Protein AF-A0A496WLD4-F1 (afdb_monomer_lite)

Structure (mmCIF, N/CA/C/O backbone):
data_AF-A0A496WLD4-F1
#
_entry.id   AF-A0A496WLD4-F1
#
loop_
_atom_site.group_PDB
_atom_site.id
_atom_site.type_symbol
_atom_site.label_atom_id
_atom_site.label_alt_id
_atom_site.label_comp_id
_atom_site.label_asym_id
_atom_site.label_entity_id
_atom_site.label_seq_id
_atom_site.pdbx_PDB_ins_code
_atom_site.Cartn_x
_atom_site.Cartn_y
_atom_site.Cartn_z
_atom_site.occupancy
_atom_site.B_iso_or_equiv
_atom_site.auth_seq_id
_atom_site.auth_comp_id
_atom_site.auth_asym_id
_atom_site.auth_atom_id
_atom_site.pdbx_PDB_model_num
ATOM 1 N N . MET A 1 1 ? -44.268 -1.192 51.739 1.00 67.06 1 MET A N 1
ATOM 2 C CA . MET A 1 1 ? -43.612 -0.556 52.901 1.00 67.06 1 MET A CA 1
ATOM 3 C C . MET A 1 1 ? -44.588 0.456 53.466 1.00 67.06 1 MET A C 1
ATOM 5 O O . MET A 1 1 ? -45.215 1.146 52.669 1.00 67.06 1 MET A O 1
ATOM 9 N N . LEU A 1 2 ? -44.801 0.463 54.782 1.00 67.50 2 LEU A N 1
ATOM 10 C CA . LEU A 1 2 ? -45.688 1.425 55.440 1.00 67.50 2 LEU A CA 1
ATOM 11 C C . LEU A 1 2 ? -44.827 2.556 56.002 1.00 67.50 2 LEU A C 1
ATOM 13 O O . LEU A 1 2 ? -43.871 2.285 56.726 1.00 67.50 2 LEU A O 1
ATOM 17 N N . ILE A 1 3 ? -45.154 3.790 55.631 1.00 71.94 3 ILE A N 1
ATOM 18 C CA . ILE A 1 3 ? -44.441 4.997 56.057 1.00 71.94 3 ILE A CA 1
ATOM 19 C C . ILE A 1 3 ? -45.436 5.868 56.823 1.00 71.94 3 ILE A C 1
ATOM 21 O O . ILE A 1 3 ? -46.586 6.022 56.395 1.00 71.94 3 ILE A O 1
ATOM 25 N N . ASP A 1 4 ? -45.008 6.416 57.957 1.00 67.44 4 ASP A N 1
ATOM 26 C CA . ASP A 1 4 ? -45.757 7.459 58.650 1.00 67.44 4 ASP A CA 1
ATOM 27 C C . ASP A 1 4 ? -45.681 8.760 57.840 1.00 67.44 4 ASP A C 1
ATOM 29 O O . ASP A 1 4 ? -44.617 9.337 57.631 1.00 67.44 4 ASP A O 1
ATOM 33 N N . VAL A 1 5 ? -46.842 9.233 57.395 1.00 63.62 5 VAL A N 1
ATOM 34 C CA . VAL A 1 5 ? -46.989 10.394 56.506 1.00 63.62 5 VAL A CA 1
ATOM 35 C C . VAL A 1 5 ? -46.464 11.686 57.134 1.00 63.62 5 VAL A C 1
ATOM 37 O O . VAL A 1 5 ? -46.099 12.613 56.416 1.00 63.62 5 VAL A O 1
ATOM 40 N N . LEU A 1 6 ? -46.459 11.781 58.465 1.00 68.00 6 LEU A N 1
ATOM 41 C CA . LEU A 1 6 ? -46.050 12.999 59.162 1.00 68.00 6 LEU A CA 1
ATOM 42 C C . LEU A 1 6 ? -44.542 13.061 59.403 1.00 68.00 6 LEU A C 1
ATOM 44 O O . LEU A 1 6 ? -43.997 14.157 59.530 1.00 68.00 6 LEU A O 1
ATOM 48 N N . THR A 1 7 ? -43.882 11.908 59.491 1.00 76.94 7 THR A N 1
ATOM 49 C CA . THR A 1 7 ? -42.468 11.812 59.875 1.00 76.94 7 THR A CA 1
ATOM 50 C C . THR A 1 7 ? -41.570 11.270 58.766 1.00 76.94 7 THR A C 1
ATOM 52 O O . THR A 1 7 ? -40.353 11.371 58.889 1.00 76.94 7 THR A O 1
ATOM 55 N N . ASP A 1 8 ? -42.155 10.726 57.694 1.00 74.00 8 ASP A N 1
ATOM 56 C CA . ASP A 1 8 ? -41.473 10.033 56.591 1.00 74.00 8 ASP A CA 1
ATOM 57 C C . ASP A 1 8 ? -40.594 8.852 57.060 1.00 74.00 8 ASP A C 1
ATOM 59 O O . ASP A 1 8 ? -39.711 8.371 56.351 1.00 74.00 8 ASP A O 1
ATOM 63 N N . ALA A 1 9 ? -40.841 8.369 58.282 1.00 75.25 9 ALA A N 1
ATOM 64 C CA . ALA A 1 9 ? -40.158 7.237 58.890 1.00 75.25 9 ALA A CA 1
ATOM 65 C C . ALA A 1 9 ? -40.945 5.934 58.680 1.00 75.25 9 ALA A C 1
ATOM 67 O O . ALA A 1 9 ? -42.166 5.933 58.493 1.00 75.25 9 ALA A O 1
ATOM 68 N N . GLU A 1 10 ? -40.243 4.801 58.729 1.00 79.50 10 GLU A N 1
ATOM 69 C CA . GLU A 1 10 ? -40.877 3.484 58.686 1.00 79.50 10 GLU A CA 1
ATOM 70 C C . GLU A 1 10 ? -41.837 3.295 59.868 1.00 79.50 10 GLU A C 1
ATOM 72 O O . GLU A 1 10 ? -41.527 3.661 61.002 1.00 79.50 10 GLU A O 1
ATOM 77 N N . PHE A 1 11 ? -43.008 2.709 59.609 1.00 79.25 11 PHE A N 1
ATOM 78 C CA . PHE A 1 11 ? -44.024 2.540 60.642 1.00 79.25 11 PHE A CA 1
ATOM 79 C C . PHE A 1 11 ? -43.604 1.480 61.676 1.00 79.25 11 PHE A C 1
ATOM 81 O O . PHE A 1 11 ? -43.548 0.289 61.365 1.00 79.25 11 PHE A O 1
ATOM 88 N N . GLN A 1 12 ? -43.321 1.912 62.907 1.00 82.06 12 GLN A N 1
ATOM 89 C CA . GLN A 1 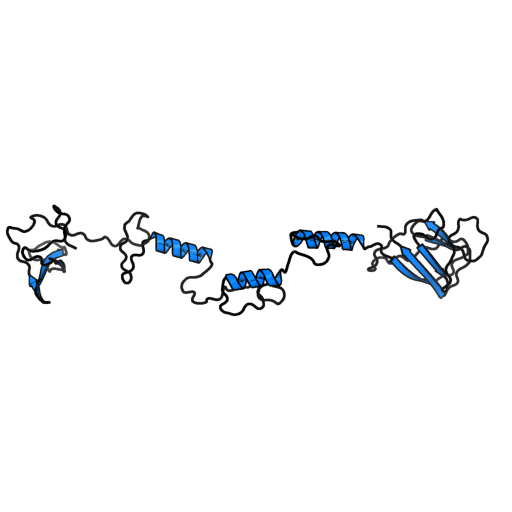12 ? -42.887 1.064 64.023 1.00 82.06 12 GLN A CA 1
ATOM 90 C C . GLN A 1 12 ? -43.873 1.145 65.195 1.00 82.06 12 GLN A C 1
ATOM 92 O O . GLN A 1 12 ? -44.518 2.176 65.394 1.00 82.06 12 GLN A O 1
ATOM 97 N N . ASP A 1 13 ? -43.975 0.076 65.987 1.00 80.25 13 ASP A N 1
ATOM 98 C CA . ASP A 1 13 ? -44.689 0.126 67.268 1.00 80.25 13 ASP A CA 1
ATOM 99 C C . ASP A 1 13 ? -43.880 0.847 68.362 1.00 80.25 13 ASP A C 1
ATOM 101 O O . ASP A 1 13 ? -42.703 1.177 68.206 1.00 80.25 13 ASP A O 1
ATOM 105 N N . ALA A 1 14 ? -44.501 1.048 69.528 1.00 77.88 14 ALA A N 1
ATOM 106 C CA . ALA A 1 14 ? -43.855 1.662 70.692 1.00 77.88 14 ALA A CA 1
ATOM 107 C C . ALA A 1 14 ? -42.634 0.881 71.233 1.00 77.88 14 ALA A C 1
ATOM 109 O O . ALA A 1 14 ? -41.892 1.408 72.061 1.00 77.88 14 ALA A O 1
ATOM 110 N N . SER A 1 15 ? -42.434 -0.368 70.800 1.00 78.31 15 SER A N 1
ATOM 111 C CA . SER A 1 15 ? -41.279 -1.205 71.143 1.00 78.31 15 SER A CA 1
ATOM 112 C C . SER A 1 15 ? -40.196 -1.200 70.051 1.00 78.31 15 SER A C 1
ATOM 114 O O . SER A 1 15 ? -39.181 -1.875 70.214 1.00 78.31 15 SER A O 1
ATOM 116 N N . GLY A 1 16 ? -40.379 -0.433 68.969 1.00 80.19 16 GLY A N 1
ATOM 117 C CA . GLY A 1 16 ? -39.450 -0.335 67.843 1.00 80.19 16 GLY A CA 1
ATOM 118 C C . GLY A 1 16 ? -39.560 -1.477 66.830 1.00 80.19 16 GLY A C 1
ATOM 119 O O . GLY A 1 16 ? -38.689 -1.609 65.971 1.00 80.19 16 GLY A O 1
ATOM 120 N N . ASN A 1 17 ? -40.593 -2.323 66.909 1.00 78.06 17 ASN A N 1
ATOM 121 C CA . ASN A 1 17 ? -40.790 -3.381 65.922 1.00 78.06 17 ASN A CA 1
ATOM 122 C C . ASN A 1 17 ? -41.392 -2.797 64.646 1.00 78.06 17 ASN A C 1
ATOM 124 O O . ASN A 1 17 ? -42.372 -2.053 64.697 1.00 78.06 17 ASN A O 1
ATOM 128 N N . LEU A 1 18 ? -40.836 -3.182 63.498 1.00 78.31 18 LEU A N 1
ATOM 129 C CA . LEU A 1 18 ? -41.349 -2.768 62.197 1.00 78.31 18 LEU A CA 1
ATOM 130 C C . LEU A 1 18 ? -42.717 -3.413 61.935 1.00 78.31 18 LEU A C 1
ATOM 132 O O . LEU A 1 18 ? -42.872 -4.635 62.024 1.00 78.31 18 LEU A O 1
ATOM 136 N N . ILE A 1 19 ? -43.705 -2.585 61.601 1.00 76.38 19 ILE A N 1
ATOM 137 C CA . ILE A 1 19 ? -45.059 -3.026 61.280 1.00 76.38 19 ILE A CA 1
ATOM 138 C C . ILE A 1 19 ? -45.191 -3.210 59.773 1.00 76.38 19 ILE A C 1
ATOM 140 O O . ILE A 1 19 ? -44.933 -2.304 58.978 1.00 76.38 19 ILE A O 1
ATOM 144 N N . TYR A 1 20 ? -45.663 -4.387 59.370 1.00 76.75 20 TYR A N 1
ATOM 145 C CA . TYR A 1 20 ? -45.886 -4.722 57.971 1.00 76.75 20 TYR A CA 1
ATOM 146 C C . TYR A 1 20 ? -47.381 -4.765 57.664 1.00 76.75 20 TYR A C 1
ATOM 148 O O . TYR A 1 20 ? -48.186 -5.300 58.426 1.00 76.75 20 TYR A O 1
ATOM 156 N N . GLY A 1 21 ? -47.752 -4.225 56.506 1.00 74.62 21 GLY A N 1
ATOM 157 C CA . GLY A 1 21 ? -49.081 -4.400 55.933 1.00 74.62 21 GLY A CA 1
ATOM 158 C C . GLY A 1 21 ? -49.064 -5.579 54.974 1.00 74.62 21 GLY A C 1
ATOM 159 O O . GLY A 1 21 ? -48.366 -5.531 53.961 1.00 74.62 21 GLY A O 1
ATOM 160 N N . VAL A 1 22 ? -49.828 -6.626 55.274 1.00 69.94 22 VAL A N 1
ATOM 161 C CA . VAL A 1 22 ? -50.065 -7.731 54.343 1.00 69.94 22 VAL A CA 1
ATOM 162 C C . VAL A 1 22 ? -51.402 -7.489 53.662 1.00 69.94 22 VAL A C 1
ATOM 164 O O . VAL A 1 22 ? -52.435 -7.398 54.325 1.00 69.94 22 VAL A O 1
ATOM 167 N N . LEU A 1 23 ? -51.379 -7.377 52.335 1.00 67.00 23 LEU A N 1
ATOM 168 C CA . LEU A 1 23 ? -52.597 -7.357 51.533 1.00 67.00 23 LEU A CA 1
ATOM 169 C C . LEU A 1 23 ? -53.163 -8.772 51.538 1.00 67.00 23 LEU A C 1
ATOM 171 O O . LEU A 1 23 ? -52.504 -9.707 51.079 1.00 67.00 23 LEU A O 1
ATOM 175 N N . GLN A 1 24 ? -54.352 -8.931 52.101 1.00 67.19 24 GLN A N 1
ATOM 176 C CA . GLN A 1 24 ? -55.096 -10.175 51.989 1.00 67.19 24 GLN A CA 1
ATOM 177 C C . GLN A 1 24 ? -56.246 -9.952 51.021 1.00 67.19 24 GLN A C 1
ATOM 179 O O . GLN A 1 24 ? -56.987 -8.977 51.137 1.00 67.19 24 GLN A O 1
ATOM 184 N N . ASP A 1 25 ? -56.366 -10.868 50.066 1.00 56.94 25 ASP A N 1
ATOM 185 C CA . ASP A 1 25 ? -57.595 -11.030 49.306 1.00 56.94 25 ASP A CA 1
ATOM 186 C C . ASP A 1 25 ? -58.644 -11.589 50.278 1.00 56.94 25 ASP A C 1
ATOM 188 O O . ASP A 1 25 ? -58.527 -12.720 50.762 1.00 56.94 25 ASP A O 1
ATOM 192 N N . GLY A 1 26 ? -59.563 -10.726 50.703 1.00 52.59 26 GLY A N 1
ATOM 193 C CA . GLY A 1 26 ? -60.589 -11.051 51.682 1.00 52.59 26 GLY A CA 1
ATOM 194 C C . GLY A 1 26 ? -61.891 -11.431 50.990 1.00 52.59 26 GLY A C 1
ATOM 195 O O . GLY A 1 26 ? -62.323 -10.764 50.057 1.00 52.59 26 GLY A O 1
ATOM 196 N N . ALA A 1 27 ? -62.567 -12.468 51.489 1.00 56.50 27 ALA A N 1
ATOM 197 C CA . ALA A 1 27 ? -63.986 -12.648 51.197 1.00 56.50 27 ALA A CA 1
ATOM 198 C C . ALA A 1 27 ? -64.767 -11.437 51.744 1.00 56.50 27 ALA A C 1
ATOM 200 O O . ALA A 1 27 ? -64.530 -11.053 52.893 1.00 56.50 27 ALA A O 1
ATOM 201 N N . ASP A 1 28 ? -65.669 -10.870 50.928 1.00 57.88 28 ASP A N 1
ATOM 202 C CA . ASP A 1 28 ? -66.543 -9.726 51.254 1.00 57.88 28 ASP A CA 1
ATOM 203 C C . ASP A 1 28 ? -67.040 -9.818 52.705 1.00 57.88 28 ASP A C 1
ATOM 205 O O . ASP A 1 28 ? -67.794 -10.727 53.070 1.00 57.88 28 ASP A O 1
ATOM 209 N N . HIS A 1 29 ? -66.559 -8.908 53.558 1.00 52.22 29 HIS A N 1
ATOM 210 C CA . HIS A 1 29 ? -66.801 -8.994 54.994 1.00 52.22 29 HIS A CA 1
ATOM 211 C C . HIS A 1 29 ? -68.063 -8.254 55.455 1.00 52.22 29 HIS A C 1
ATOM 213 O O . HIS A 1 29 ? -68.341 -8.278 56.653 1.00 52.22 29 HIS A O 1
ATOM 219 N N . SER A 1 30 ? -68.859 -7.619 54.577 1.00 59.53 30 SER A N 1
ATOM 220 C CA . SER A 1 30 ? -70.128 -7.014 55.042 1.00 59.53 30 SER A CA 1
ATOM 221 C C . SER A 1 30 ? -71.190 -6.627 54.000 1.00 59.53 30 SER A C 1
ATOM 223 O O . SER A 1 30 ? -72.192 -6.026 54.386 1.00 59.53 30 SER A O 1
ATOM 225 N N . GLY A 1 31 ? -71.097 -7.060 52.745 1.00 54.62 31 GLY A N 1
ATOM 226 C CA . GLY A 1 31 ? -72.282 -7.305 51.929 1.00 54.62 31 GLY A CA 1
ATOM 227 C C . GLY A 1 31 ? -72.562 -6.356 50.761 1.00 54.62 31 GLY A C 1
ATOM 228 O O . GLY A 1 31 ? -72.415 -5.139 50.822 1.00 54.62 31 GLY A O 1
ATOM 229 N N . ALA A 1 32 ? -73.123 -6.995 49.730 1.00 54.16 32 ALA A N 1
ATOM 230 C CA . ALA A 1 32 ? -73.872 -6.467 48.586 1.00 54.16 32 ALA A CA 1
ATOM 231 C C . ALA A 1 32 ? -73.102 -5.681 47.508 1.00 54.16 32 ALA A C 1
ATOM 233 O O . ALA A 1 32 ? -73.741 -5.146 46.600 1.00 54.16 32 ALA A O 1
ATOM 234 N N . GLY A 1 33 ? -71.770 -5.653 47.539 1.00 55.62 33 GLY A N 1
ATOM 235 C CA . GLY A 1 33 ? -70.958 -5.126 46.439 1.00 55.62 33 GLY A CA 1
ATOM 236 C C . GLY A 1 33 ? -70.352 -6.245 45.593 1.00 55.62 33 GLY A C 1
ATOM 237 O O . GLY A 1 33 ? -69.691 -7.128 46.126 1.00 55.62 33 GLY A O 1
ATOM 238 N N . GLU A 1 34 ? -70.524 -6.210 44.269 1.00 51.09 34 GLU A N 1
ATOM 239 C CA . GLU A 1 34 ? -69.652 -6.975 43.370 1.00 51.09 34 GLU A CA 1
ATOM 240 C C . GLU A 1 34 ? -68.277 -6.289 43.332 1.00 51.09 34 GLU A C 1
ATOM 242 O O . GLU A 1 34 ? -68.038 -5.386 42.531 1.00 51.09 34 GLU A O 1
ATOM 247 N N . GLY A 1 35 ? -67.386 -6.668 44.249 1.00 53.91 35 GLY A N 1
ATOM 248 C CA . GLY A 1 35 ? -66.026 -6.140 44.324 1.00 53.91 35 GLY A CA 1
ATOM 249 C C . GLY A 1 35 ? -65.127 -6.983 45.224 1.00 53.91 35 GLY A C 1
ATOM 250 O O . GLY A 1 35 ? -65.560 -7.491 46.254 1.00 53.91 35 GLY A O 1
ATOM 251 N N . THR A 1 36 ? -63.872 -7.161 44.814 1.00 50.72 36 THR A N 1
ATOM 252 C CA . THR A 1 36 ? -62.820 -7.741 45.653 1.00 50.72 36 THR A CA 1
ATOM 253 C C . THR A 1 36 ? -62.288 -6.637 46.561 1.00 50.72 36 THR A C 1
ATOM 255 O O . THR A 1 36 ? -61.529 -5.776 46.109 1.00 50.72 36 THR A O 1
ATOM 258 N N . ASP A 1 37 ? -62.702 -6.620 47.823 1.00 58.84 37 ASP A N 1
ATOM 259 C CA . ASP A 1 37 ? -62.164 -5.663 48.785 1.00 58.84 37 ASP A CA 1
ATOM 260 C C . ASP A 1 37 ? -60.771 -6.118 49.238 1.00 58.84 37 ASP A C 1
ATOM 262 O O . ASP A 1 37 ? -60.583 -7.209 49.780 1.00 58.84 37 ASP A O 1
ATOM 266 N N . VAL A 1 38 ? -59.769 -5.268 49.016 1.00 57.81 38 VAL A N 1
ATOM 267 C CA . VAL A 1 38 ? -58.407 -5.507 49.500 1.00 57.81 38 VAL A CA 1
ATOM 268 C C . VAL A 1 38 ? -58.266 -4.860 50.869 1.00 57.81 38 VAL A C 1
ATOM 270 O O . VAL A 1 38 ? -58.213 -3.634 50.984 1.00 57.81 38 VAL A O 1
ATOM 273 N N . PHE A 1 39 ? -58.160 -5.679 51.914 1.00 67.88 39 PHE A N 1
ATOM 274 C CA . PHE A 1 39 ? -57.868 -5.189 53.258 1.00 67.88 39 PHE A CA 1
ATOM 275 C C . PHE A 1 39 ? -56.374 -5.311 53.554 1.00 67.88 39 PHE A C 1
ATOM 277 O O . PHE A 1 39 ? -55.727 -6.320 53.255 1.00 67.88 39 PHE A O 1
ATOM 284 N N . ILE A 1 40 ? -55.819 -4.272 54.177 1.00 68.06 40 ILE A N 1
ATOM 285 C CA . ILE A 1 40 ? -54.463 -4.304 54.720 1.00 68.06 40 ILE A CA 1
ATOM 286 C C . ILE A 1 40 ? -54.557 -4.857 56.134 1.00 68.06 40 ILE A C 1
ATOM 288 O O . ILE A 1 40 ? -55.097 -4.214 57.035 1.00 68.06 40 ILE A O 1
ATOM 292 N N . LYS A 1 41 ? -54.014 -6.054 56.337 1.00 76.19 41 LYS A N 1
ATOM 293 C CA . LYS A 1 41 ? -53.850 -6.623 57.667 1.00 76.19 41 LYS A CA 1
ATOM 294 C C . LYS A 1 41 ? -52.485 -6.223 58.210 1.00 76.19 41 LYS A C 1
ATOM 296 O O . LYS A 1 41 ? -51.458 -6.608 57.653 1.00 76.19 41 LYS A O 1
ATOM 301 N N . PHE A 1 42 ? -52.477 -5.465 59.301 1.00 76.88 42 PHE A N 1
ATOM 302 C CA . PHE A 1 42 ? -51.245 -5.082 59.980 1.00 76.88 42 PHE A CA 1
ATOM 303 C C . PHE A 1 42 ? -50.772 -6.229 60.871 1.00 76.88 42 PHE A C 1
ATOM 305 O O . PHE A 1 42 ? -51.523 -6.748 61.704 1.00 76.88 42 PHE A O 1
ATOM 312 N N . VAL A 1 43 ? -49.529 -6.645 60.670 1.00 77.00 43 VAL A N 1
ATOM 313 C CA . VAL A 1 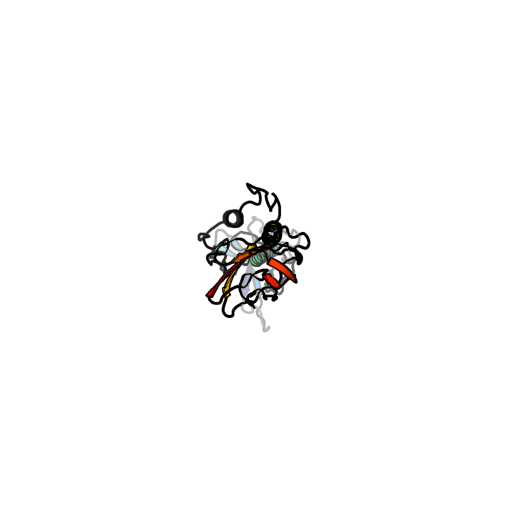43 ? -48.864 -7.673 61.469 1.00 77.00 43 VAL A CA 1
ATOM 314 C C . VAL A 1 43 ? -47.488 -7.177 61.876 1.00 77.00 43 VAL A C 1
ATOM 316 O O . VAL A 1 43 ? -46.858 -6.396 61.162 1.00 77.00 43 VAL A O 1
ATOM 319 N N . TYR A 1 44 ? -47.019 -7.657 63.016 1.00 77.25 44 TYR A N 1
ATOM 320 C CA . TYR A 1 44 ? -45.639 -7.478 63.442 1.00 77.25 44 TYR A CA 1
ATOM 321 C C . TYR A 1 44 ? -45.011 -8.844 63.677 1.00 77.25 44 TYR A C 1
ATOM 323 O O . TYR A 1 44 ? -45.705 -9.817 64.005 1.00 77.25 44 TYR A O 1
ATOM 331 N N . ASP A 1 45 ? -43.705 -8.924 63.448 1.00 72.12 45 ASP A N 1
ATOM 332 C CA . ASP A 1 45 ? -42.955 -10.137 63.727 1.00 72.12 45 ASP A CA 1
ATOM 333 C C . ASP A 1 45 ? -42.549 -10.149 65.201 1.00 72.12 45 ASP A C 1
ATOM 335 O O . ASP A 1 45 ? -41.783 -9.303 65.659 1.00 72.12 45 ASP A O 1
ATOM 339 N N . ASN A 1 46 ? -43.078 -11.117 65.945 1.00 70.69 46 ASN A N 1
ATOM 340 C CA . ASN A 1 46 ? -42.645 -11.399 67.300 1.00 70.69 46 ASN A CA 1
ATOM 341 C C . ASN A 1 46 ? -41.946 -12.760 67.312 1.00 70.69 46 ASN A C 1
ATOM 343 O O . ASN A 1 46 ? -42.601 -13.804 67.364 1.00 70.69 46 ASN A O 1
ATOM 347 N N . ALA A 1 47 ? -40.614 -12.741 67.240 1.00 74.00 47 ALA A N 1
ATOM 348 C CA . ALA A 1 47 ? -39.766 -13.934 67.276 1.00 74.00 47 ALA A CA 1
ATOM 349 C C . ALA A 1 47 ? -40.112 -15.005 66.212 1.00 74.00 47 ALA A C 1
ATOM 351 O O . ALA A 1 47 ? -40.118 -16.203 66.501 1.00 74.00 47 ALA A O 1
ATOM 352 N N . GLY A 1 48 ? -40.399 -14.589 64.976 1.00 71.94 48 GLY A N 1
ATOM 353 C CA . GLY A 1 48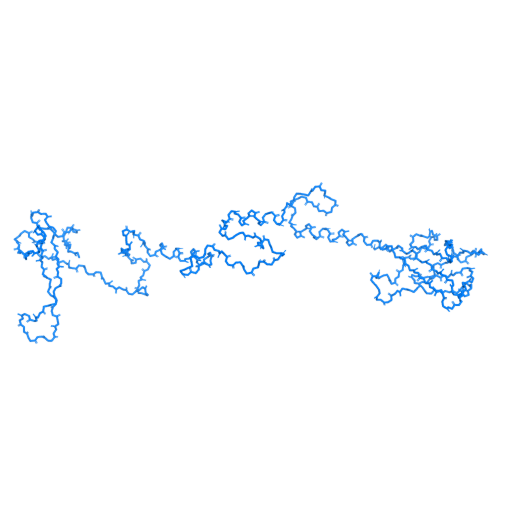 ? -40.675 -15.464 63.833 1.00 71.94 48 GLY A CA 1
ATOM 354 C C . GLY A 1 48 ? -42.138 -15.894 63.696 1.00 71.94 48 GLY A C 1
ATOM 355 O O . GLY A 1 48 ? -42.449 -16.721 62.839 1.00 71.94 48 GLY A O 1
ATOM 356 N N . THR A 1 49 ? -43.043 -15.368 64.530 1.00 71.44 49 THR A N 1
ATOM 357 C CA . THR A 1 49 ? -44.484 -15.650 64.449 1.00 71.44 49 THR A CA 1
ATOM 358 C C . THR A 1 49 ? -45.260 -14.370 64.119 1.00 71.44 49 THR A C 1
ATOM 360 O O . THR A 1 49 ? -45.352 -13.478 64.971 1.00 71.44 49 THR A O 1
ATOM 363 N N . PRO A 1 50 ? -45.873 -14.269 62.921 1.00 74.38 50 PRO A N 1
ATOM 364 C CA . PRO A 1 50 ? -46.700 -13.126 62.551 1.00 74.38 50 PRO A CA 1
ATOM 365 C C . PRO A 1 50 ? -47.895 -13.004 63.495 1.00 74.38 50 PRO A C 1
ATOM 367 O O . PRO A 1 50 ? -48.775 -13.868 63.521 1.00 74.38 50 PRO A O 1
ATOM 370 N N . THR A 1 51 ? -47.931 -11.926 64.272 1.00 79.44 51 THR A N 1
ATOM 371 C CA . THR A 1 51 ? -49.019 -11.654 65.217 1.00 79.44 51 THR A CA 1
ATOM 372 C C . THR A 1 51 ? -49.849 -10.480 64.708 1.00 79.44 51 THR A C 1
ATOM 374 O O . THR A 1 51 ? -49.312 -9.535 64.130 1.00 79.44 51 THR A O 1
ATOM 377 N N . ASN A 1 52 ? -51.175 -10.541 64.884 1.00 82.56 52 ASN A N 1
ATOM 378 C CA . ASN A 1 52 ? -52.061 -9.440 64.500 1.00 82.56 52 ASN A CA 1
ATOM 379 C C . ASN A 1 52 ? -51.690 -8.189 65.302 1.00 82.56 52 ASN A C 1
ATOM 381 O O . ASN A 1 52 ? -51.703 -8.219 66.534 1.00 82.56 52 ASN A O 1
ATOM 385 N N . TYR A 1 53 ? -51.397 -7.095 64.607 1.00 81.56 53 TYR A N 1
ATOM 386 C CA . TYR A 1 53 ? -51.159 -5.820 65.260 1.00 81.56 53 TYR A CA 1
ATOM 387 C C . TYR A 1 53 ? -52.481 -5.249 65.786 1.00 81.56 53 TYR A C 1
ATOM 389 O O . TYR A 1 53 ? -53.497 -5.272 65.090 1.00 81.56 53 TYR A O 1
ATOM 397 N N . THR A 1 54 ? -52.475 -4.753 67.023 1.00 84.38 54 THR A N 1
ATOM 398 C CA . THR A 1 54 ? -53.630 -4.073 67.622 1.00 84.38 54 THR A CA 1
ATOM 399 C C . THR A 1 54 ? -53.300 -2.599 67.746 1.00 84.38 54 THR A C 1
ATOM 401 O O . THR A 1 54 ? -52.343 -2.244 68.425 1.00 84.38 54 THR A O 1
ATOM 404 N N . TRP A 1 55 ? -54.110 -1.764 67.099 1.00 82.06 55 TRP A N 1
ATOM 405 C CA . TRP A 1 55 ? -53.915 -0.320 67.078 1.00 82.06 55 TRP A CA 1
ATOM 406 C C . TRP A 1 55 ? -53.950 0.272 68.491 1.00 82.06 55 TRP A C 1
ATOM 408 O O . TRP A 1 55 ? -54.854 -0.026 69.279 1.00 82.06 55 TRP A O 1
ATOM 418 N N . THR A 1 56 ? -52.992 1.133 68.804 1.00 84.94 56 THR A N 1
ATOM 419 C CA . THR A 1 56 ? -52.885 1.841 70.079 1.00 84.94 56 THR A CA 1
ATOM 420 C C . THR A 1 56 ? -53.117 3.342 69.900 1.00 84.94 56 THR A C 1
ATOM 422 O O . THR A 1 56 ? -53.110 3.872 68.792 1.00 84.94 56 THR A O 1
ATOM 425 N N . ALA A 1 57 ? -53.341 4.064 71.001 1.00 83.75 57 ALA A N 1
ATOM 426 C CA . ALA A 1 57 ? -53.587 5.509 70.952 1.00 83.75 57 ALA A CA 1
ATOM 427 C C . ALA A 1 57 ? -52.360 6.337 70.517 1.00 83.75 57 ALA A C 1
ATOM 429 O O . ALA A 1 57 ? -52.507 7.523 70.234 1.00 83.75 57 ALA A O 1
ATOM 430 N N . THR A 1 58 ? -51.164 5.739 70.494 1.00 79.56 58 THR A N 1
ATOM 431 C CA . THR A 1 58 ? -49.915 6.387 70.062 1.00 79.56 58 THR A CA 1
ATOM 432 C C . THR A 1 58 ? -49.624 6.218 68.574 1.00 79.56 58 THR A C 1
ATOM 434 O O . THR A 1 58 ? -48.693 6.840 68.073 1.00 79.56 58 THR A O 1
ATOM 437 N N . ASP A 1 59 ? -50.409 5.406 67.870 1.00 79.62 59 ASP A N 1
ATOM 438 C CA . ASP A 1 59 ? -50.182 5.101 66.461 1.00 79.62 59 ASP A CA 1
ATOM 439 C C . ASP A 1 59 ? -50.744 6.211 65.544 1.00 79.62 59 ASP A C 1
ATOM 441 O O . ASP A 1 59 ? -51.737 6.866 65.886 1.00 79.62 59 ASP A O 1
ATOM 445 N N . PRO A 1 60 ? -50.150 6.433 64.358 1.00 77.50 60 PRO A N 1
ATOM 446 C CA . PRO A 1 60 ? -50.488 7.537 63.469 1.00 77.50 60 PRO A CA 1
ATOM 447 C C . PRO A 1 60 ? -51.894 7.395 62.882 1.00 77.50 60 PRO A C 1
ATOM 449 O O . PRO A 1 60 ? -52.197 6.448 62.168 1.00 77.50 60 PRO A O 1
ATOM 452 N N . ALA A 1 61 ? -52.755 8.391 63.089 1.00 77.38 61 ALA A N 1
ATOM 453 C CA . ALA A 1 61 ? -54.157 8.342 62.656 1.00 77.38 61 ALA A CA 1
ATOM 454 C C . ALA A 1 61 ? -54.371 8.109 61.142 1.00 77.38 61 ALA A C 1
ATOM 456 O O . ALA A 1 61 ? -55.474 7.753 60.737 1.00 77.38 61 ALA A O 1
ATOM 457 N N . ASN A 1 62 ? -53.342 8.316 60.312 1.00 72.94 62 ASN A N 1
ATOM 458 C CA . ASN A 1 62 ? -53.372 8.059 58.877 1.00 72.94 62 ASN A CA 1
ATOM 459 C C . ASN A 1 62 ? -52.103 7.310 58.454 1.00 72.94 62 ASN A C 1
ATOM 461 O O . ASN A 1 62 ? -50.997 7.768 58.730 1.00 72.94 62 ASN A O 1
ATOM 465 N N . VAL A 1 63 ? -52.269 6.206 57.725 1.00 65.38 63 VAL A N 1
ATOM 466 C CA . VAL A 1 63 ? -51.168 5.452 57.109 1.00 65.38 63 VAL A CA 1
ATOM 467 C C . VAL A 1 63 ? -51.401 5.392 55.608 1.00 65.38 63 VAL A C 1
ATOM 469 O O . VAL A 1 63 ? -52.493 5.037 55.164 1.00 65.38 63 VAL A O 1
ATOM 472 N N . ILE A 1 64 ? -50.378 5.719 54.819 1.00 67.69 64 ILE A N 1
ATOM 473 C CA . ILE A 1 64 ? -50.414 5.567 53.362 1.00 67.69 64 ILE A CA 1
ATOM 474 C C . ILE A 1 64 ? -49.649 4.300 52.988 1.00 67.69 64 ILE A C 1
ATOM 476 O O . ILE A 1 64 ? -48.498 4.099 53.375 1.00 67.69 64 ILE A O 1
ATOM 480 N N . ALA A 1 65 ? -50.291 3.439 52.204 1.00 64.44 65 ALA A N 1
ATOM 481 C CA . ALA A 1 65 ? -49.627 2.304 51.586 1.00 64.44 65 ALA A CA 1
ATOM 482 C C . ALA A 1 65 ? -49.042 2.738 50.238 1.00 64.44 65 ALA A C 1
ATOM 484 O O . ALA A 1 65 ? -49.778 2.929 49.269 1.00 64.44 65 ALA A O 1
ATOM 485 N N . TYR A 1 66 ? -47.716 2.874 50.162 1.00 60.31 66 TYR A N 1
ATOM 486 C CA . TYR A 1 66 ? -47.046 3.059 48.878 1.00 60.31 66 TYR A CA 1
ATOM 487 C C . TYR A 1 66 ? -46.898 1.702 48.186 1.00 60.31 66 TYR A C 1
ATOM 489 O O . TYR A 1 66 ? -46.116 0.843 48.610 1.00 60.31 66 TYR A O 1
ATOM 497 N N . MET A 1 67 ? -47.678 1.501 47.126 1.00 62.69 67 MET A N 1
ATOM 498 C CA . MET A 1 67 ? -47.497 0.394 46.196 1.00 62.69 67 MET A CA 1
ATOM 499 C C . MET A 1 67 ? -46.760 0.931 44.968 1.00 62.69 67 MET A C 1
ATOM 501 O O . MET A 1 67 ? -47.337 1.746 44.247 1.00 62.69 67 MET A O 1
ATOM 505 N N . PRO A 1 68 ? -45.509 0.511 44.701 1.00 58.78 68 PRO A N 1
ATOM 506 C CA . PRO A 1 68 ? -44.854 0.892 43.461 1.00 58.78 68 PRO A CA 1
ATOM 507 C C . PRO A 1 68 ? -45.673 0.320 42.301 1.00 58.78 68 PRO A C 1
ATOM 509 O O . PRO A 1 68 ? -45.865 -0.897 42.203 1.00 58.78 68 PRO A O 1
ATOM 512 N N . GLN A 1 69 ? -46.200 1.187 41.435 1.00 57.00 69 GLN A N 1
ATOM 513 C CA . GLN A 1 69 ? -46.840 0.723 40.211 1.00 57.00 69 GLN A CA 1
ATOM 514 C C . GLN A 1 69 ? -45.803 -0.022 39.372 1.00 57.00 69 GLN A C 1
ATOM 516 O O . GLN A 1 69 ? -44.748 0.511 39.033 1.00 57.00 69 GLN A O 1
ATOM 521 N N . ARG A 1 70 ? -46.120 -1.266 39.007 1.00 53.97 70 ARG A N 1
ATOM 522 C CA . ARG A 1 70 ? -45.352 -2.007 38.007 1.00 53.97 70 ARG A CA 1
ATOM 523 C C . ARG A 1 70 ? -45.655 -1.412 36.632 1.00 53.97 70 ARG A C 1
ATOM 525 O O . ARG A 1 70 ? -46.601 -1.840 35.979 1.00 53.97 70 ARG A O 1
ATOM 532 N N . LYS A 1 71 ? -44.877 -0.416 36.212 1.00 60.72 71 LYS A N 1
ATOM 533 C CA . LYS A 1 71 ? -44.873 0.063 34.824 1.00 60.72 71 LYS A CA 1
ATOM 534 C C . LYS A 1 71 ? -44.146 -0.946 33.933 1.00 60.72 71 LYS A C 1
ATOM 536 O O . LYS A 1 71 ? -43.194 -1.597 34.376 1.00 60.72 71 LYS A O 1
ATOM 541 N N . ARG A 1 72 ? -44.583 -1.103 32.680 1.00 56.62 72 ARG A N 1
ATOM 542 C CA . ARG A 1 72 ? -43.812 -1.865 31.683 1.00 56.62 72 ARG A CA 1
ATOM 543 C C . ARG A 1 72 ? -42.556 -1.072 31.314 1.00 56.62 72 ARG A C 1
ATOM 545 O O . ARG A 1 72 ? -42.545 0.149 31.421 1.00 56.62 72 ARG A O 1
ATOM 552 N N . ARG A 1 73 ? -41.502 -1.753 30.842 1.00 53.72 73 ARG A N 1
ATOM 553 C CA . ARG A 1 73 ? -40.234 -1.107 30.435 1.00 53.72 73 ARG A CA 1
ATOM 554 C C . ARG A 1 73 ? -40.456 0.051 29.447 1.00 53.72 73 ARG A C 1
ATOM 556 O O . ARG A 1 73 ? -39.780 1.060 29.553 1.00 53.72 73 ARG A O 1
ATOM 563 N N . SER A 1 74 ? -41.435 -0.081 28.552 1.00 65.94 74 SER A N 1
ATOM 564 C CA . SER A 1 74 ? -41.814 0.923 27.546 1.00 65.94 74 SER A CA 1
ATOM 565 C C . SER A 1 74 ? -42.569 2.144 28.088 1.00 65.94 74 SER A C 1
ATOM 567 O O . SER A 1 74 ? -42.883 3.045 27.323 1.00 65.94 74 SER A O 1
ATOM 569 N N . GLU A 1 75 ? -42.943 2.147 29.367 1.00 63.88 75 GLU A N 1
ATOM 570 C CA . GLU A 1 75 ? -43.785 3.178 29.996 1.00 63.88 75 GLU A CA 1
ATOM 571 C C . GLU A 1 75 ? -43.030 3.954 31.089 1.00 63.88 75 GLU A C 1
ATOM 573 O O . GLU A 1 75 ? -43.618 4.794 31.773 1.00 63.88 75 GLU A O 1
ATOM 578 N N . LEU A 1 76 ? -41.746 3.645 31.291 1.00 62.72 76 LEU A N 1
ATOM 579 C CA . LEU A 1 76 ? -40.875 4.315 32.251 1.00 62.72 76 LEU A CA 1
ATOM 580 C C . LEU A 1 76 ? -40.233 5.535 31.591 1.00 62.72 76 LEU A C 1
ATOM 582 O O . LEU A 1 76 ? -39.691 5.426 30.493 1.00 62.72 76 LEU A O 1
ATOM 586 N N . LEU A 1 77 ? -40.309 6.679 32.266 1.00 66.56 77 LEU A N 1
ATOM 587 C CA . LEU A 1 77 ? -39.630 7.909 31.857 1.00 66.56 77 LEU A CA 1
ATOM 588 C C . LEU A 1 77 ? -38.187 7.894 32.394 1.00 66.56 77 LEU A C 1
ATOM 590 O O . LEU A 1 77 ? -37.913 7.225 33.386 1.00 66.56 77 LEU A O 1
ATOM 594 N N . GLU A 1 78 ? -37.283 8.634 31.754 1.00 54.81 78 GLU A N 1
ATOM 595 C CA . GLU A 1 78 ? -35.838 8.710 32.066 1.00 54.81 78 GLU A CA 1
ATOM 596 C C . GLU A 1 78 ? -35.542 9.010 33.551 1.00 54.81 78 GLU A C 1
ATOM 598 O O . GLU A 1 78 ? -34.618 8.468 34.143 1.00 54.81 78 GLU A O 1
ATOM 603 N N . TYR A 1 79 ? -36.401 9.798 34.198 1.00 57.53 79 TYR A N 1
ATOM 604 C CA . TYR A 1 79 ? -36.280 10.212 35.601 1.00 57.53 79 TYR A CA 1
ATOM 605 C C . TYR A 1 79 ? -37.120 9.379 36.588 1.00 57.53 79 TYR A C 1
ATOM 607 O O . TYR A 1 79 ? -37.219 9.740 37.762 1.00 57.53 79 TYR A O 1
ATOM 615 N N . ASP A 1 80 ? -37.766 8.292 36.149 1.00 59.34 80 ASP A N 1
ATOM 616 C CA . ASP A 1 80 ? -38.461 7.385 37.069 1.00 59.34 80 ASP A CA 1
ATOM 617 C C . ASP A 1 80 ? -37.430 6.551 37.856 1.00 59.34 80 ASP A C 1
ATOM 619 O O . ASP A 1 80 ? -36.784 5.649 37.321 1.00 59.34 80 ASP A O 1
ATOM 623 N N . ASP A 1 81 ? -37.319 6.837 39.153 1.00 52.25 81 ASP A N 1
ATOM 624 C CA . ASP A 1 81 ? -36.343 6.259 40.081 1.00 52.25 81 ASP A CA 1
ATOM 625 C C . ASP A 1 81 ? -36.486 4.719 40.183 1.00 52.25 81 ASP A C 1
ATOM 627 O O . ASP A 1 81 ? -37.419 4.178 40.795 1.00 52.25 81 ASP A O 1
ATOM 631 N N . ARG A 1 82 ? -35.578 3.973 39.536 1.00 58.12 82 ARG A N 1
ATOM 632 C CA . ARG A 1 82 ? -35.582 2.502 39.521 1.00 58.12 82 ARG A CA 1
ATOM 633 C C . ARG A 1 82 ? -34.747 1.954 40.671 1.00 58.12 82 ARG A C 1
ATOM 635 O O . ARG A 1 82 ? -33.537 1.819 40.562 1.00 58.12 82 ARG A O 1
ATOM 642 N N . ARG A 1 83 ? -35.393 1.446 41.719 1.00 49.47 83 ARG A N 1
ATOM 643 C CA . ARG A 1 83 ? -34.774 0.402 42.555 1.00 49.47 83 ARG A CA 1
ATOM 644 C C . ARG A 1 83 ? -35.137 -0.976 42.008 1.00 49.47 83 ARG A C 1
ATOM 646 O O . ARG A 1 83 ? -35.973 -1.677 42.576 1.00 49.47 83 ARG A O 1
ATOM 653 N N . GLN A 1 84 ? -34.549 -1.365 40.874 1.00 48.34 84 GLN A N 1
ATOM 654 C CA . GLN A 1 84 ? -34.578 -2.769 40.455 1.00 48.34 84 GLN A CA 1
ATOM 655 C C . GLN A 1 84 ? -33.491 -3.522 41.220 1.00 48.34 84 GLN A C 1
ATOM 657 O O . GLN A 1 84 ? -32.315 -3.476 40.887 1.00 48.34 84 GLN A O 1
ATOM 662 N N . PHE A 1 85 ? -33.899 -4.208 42.286 1.00 46.97 85 PHE A N 1
ATOM 663 C CA . PHE A 1 85 ? -33.01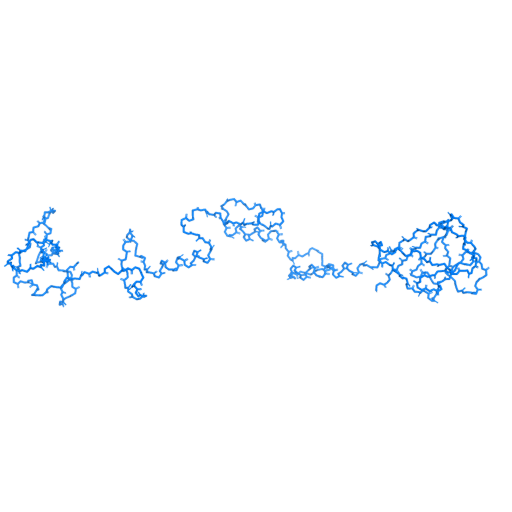6 -5.095 43.031 1.00 46.97 85 PHE A CA 1
ATOM 664 C C . PHE A 1 85 ? -32.737 -6.352 42.204 1.00 46.97 85 PHE A C 1
ATOM 666 O O . PHE A 1 85 ? -33.491 -7.323 42.266 1.00 46.97 85 PHE A O 1
ATOM 673 N N . VAL A 1 86 ? -31.640 -6.350 41.454 1.00 47.62 86 VAL A N 1
ATOM 674 C CA . VAL A 1 86 ? -31.022 -7.584 40.969 1.00 47.62 86 VAL A CA 1
ATOM 675 C C . VAL A 1 86 ? -29.811 -7.844 41.860 1.00 47.62 86 VAL A C 1
ATOM 677 O O . VAL A 1 86 ? -28.807 -7.148 41.794 1.00 47.62 86 VAL A O 1
ATOM 680 N N . SER A 1 87 ? -29.935 -8.819 42.763 1.00 45.38 87 SER A N 1
ATOM 681 C CA . SER A 1 87 ? -28.821 -9.332 43.575 1.00 45.38 87 SER A CA 1
ATOM 682 C C . SER A 1 87 ? -27.988 -8.267 44.323 1.00 45.38 87 SER A C 1
ATOM 684 O O . SER A 1 87 ? -26.762 -8.283 44.268 1.00 45.38 87 SER A O 1
ATOM 686 N N . SER A 1 88 ? -28.636 -7.355 45.058 1.00 45.16 88 SER A N 1
ATOM 687 C CA . SER A 1 88 ? -27.976 -6.349 45.921 1.00 45.16 88 SER A CA 1
ATOM 688 C C . SER A 1 88 ? -27.093 -5.303 45.214 1.00 45.16 88 SER A C 1
ATOM 690 O O . SER A 1 88 ? -26.504 -4.466 45.899 1.00 45.16 88 SER A O 1
ATOM 692 N N . VAL A 1 89 ? -27.025 -5.296 43.881 1.00 54.62 89 VAL A N 1
ATOM 693 C CA . VAL A 1 89 ? -26.383 -4.229 43.104 1.00 54.62 89 VAL A CA 1
ATOM 694 C C . VAL A 1 89 ? -27.487 -3.306 42.597 1.00 54.62 89 VAL A C 1
ATOM 696 O O . VAL A 1 89 ? -28.412 -3.745 41.914 1.00 54.62 89 VAL A O 1
ATOM 699 N N . VAL A 1 90 ? -27.434 -2.033 42.986 1.00 59.00 90 VAL A N 1
ATOM 700 C CA . VAL A 1 90 ? -28.310 -0.998 42.429 1.00 59.00 90 VAL A CA 1
ATOM 701 C C . VAL A 1 90 ? -27.727 -0.630 41.067 1.00 59.00 90 VAL A C 1
ATOM 703 O O . VAL A 1 90 ? -26.733 0.083 41.010 1.00 59.00 90 VAL A O 1
ATOM 706 N N . GLY A 1 91 ? -28.287 -1.177 39.989 1.00 61.59 91 GLY A N 1
ATOM 707 C CA . GLY A 1 91 ? -28.077 -0.648 38.642 1.00 61.59 91 GLY A CA 1
ATOM 708 C C . GLY A 1 91 ? -29.223 0.302 38.323 1.00 61.59 91 GLY A C 1
ATOM 709 O O . GLY A 1 91 ? -30.386 -0.109 38.393 1.00 61.59 91 GLY A O 1
ATOM 710 N N . ASP A 1 92 ? -28.919 1.564 38.042 1.00 71.12 92 ASP A N 1
ATOM 711 C CA . ASP A 1 92 ? -29.902 2.493 37.495 1.00 71.12 92 ASP A CA 1
ATOM 712 C C . ASP A 1 92 ? -30.205 2.147 36.025 1.00 71.12 92 ASP A C 1
ATOM 714 O O . ASP A 1 92 ? -29.589 1.271 35.411 1.00 71.12 92 ASP A O 1
ATOM 718 N N . ALA A 1 93 ? -31.266 2.751 35.487 1.00 69.50 93 ALA A N 1
ATOM 719 C CA . ALA A 1 93 ? -31.665 2.527 34.098 1.00 69.50 93 ALA A CA 1
ATOM 720 C C . ALA A 1 93 ? -30.570 2.966 33.118 1.00 69.50 93 ALA A C 1
ATOM 722 O O . ALA A 1 93 ? -30.348 2.262 32.140 1.00 69.50 93 ALA A O 1
ATOM 723 N N . GLU A 1 94 ? -29.902 4.070 33.451 1.00 80.06 94 GLU A N 1
ATOM 724 C CA . GLU A 1 94 ? -28.775 4.656 32.728 1.00 80.06 94 GLU A CA 1
ATOM 725 C C . GLU A 1 94 ? -27.619 3.672 32.602 1.00 80.06 94 GLU A C 1
ATOM 727 O O . GLU A 1 94 ? -27.243 3.341 31.493 1.00 80.06 94 GLU A O 1
ATOM 732 N N . LEU A 1 95 ? -27.134 3.067 33.691 1.00 81.75 95 LEU A N 1
ATOM 733 C CA . LEU A 1 95 ? -26.041 2.097 33.605 1.00 81.75 95 LEU A CA 1
ATOM 734 C C . LEU A 1 95 ? -26.392 0.903 32.710 1.00 81.75 95 LEU A C 1
ATOM 736 O O . LEU A 1 95 ? -25.535 0.368 32.011 1.00 81.75 95 LEU A O 1
ATOM 740 N N . ALA A 1 96 ? -27.645 0.447 32.738 1.00 79.69 96 ALA A N 1
ATOM 741 C CA . ALA A 1 96 ? -28.080 -0.636 31.862 1.00 79.69 96 ALA A CA 1
ATOM 742 C C . ALA A 1 96 ? -28.147 -0.207 30.386 1.00 79.69 96 ALA A C 1
ATOM 744 O O . ALA A 1 96 ? -27.938 -1.046 29.508 1.00 79.69 96 ALA A O 1
ATOM 745 N N . GLU A 1 97 ? -28.452 1.063 30.126 1.00 83.19 97 GLU A N 1
ATOM 746 C CA . GLU A 1 97 ? -28.462 1.676 28.799 1.00 83.19 97 GLU A CA 1
ATOM 747 C C . GLU A 1 97 ? -27.034 1.925 28.306 1.00 83.19 97 GLU A C 1
ATOM 749 O O . GLU A 1 97 ? -26.679 1.378 27.270 1.00 83.19 97 GLU A O 1
ATOM 754 N N . ASP A 1 98 ? -26.172 2.552 29.106 1.00 84.50 98 ASP A N 1
ATOM 755 C CA . ASP A 1 98 ? -24.736 2.714 28.857 1.00 84.50 98 ASP A CA 1
ATOM 756 C C . ASP A 1 98 ? -24.062 1.376 28.529 1.00 84.50 98 ASP A C 1
ATOM 758 O O . ASP A 1 98 ? -23.294 1.262 27.576 1.00 84.50 98 ASP A O 1
ATOM 762 N N . ILE A 1 99 ? -24.355 0.317 29.294 1.00 84.56 99 ILE A N 1
ATOM 763 C CA . ILE A 1 99 ? -23.815 -1.022 29.019 1.00 84.56 99 ILE A CA 1
ATOM 764 C C . ILE A 1 99 ? -24.333 -1.553 27.679 1.00 84.56 99 ILE A C 1
ATOM 766 O O . ILE A 1 99 ? -23.578 -2.199 26.951 1.00 84.56 99 ILE A O 1
ATOM 770 N N . ALA A 1 100 ? -25.601 -1.317 27.340 1.00 83.25 100 ALA A N 1
ATOM 771 C CA . ALA A 1 100 ? -26.150 -1.732 26.054 1.00 83.25 100 ALA A CA 1
ATOM 772 C C . ALA A 1 100 ? -25.523 -0.945 24.893 1.00 83.25 100 ALA A C 1
ATOM 774 O O . ALA A 1 100 ? -25.164 -1.555 23.889 1.00 83.25 100 ALA A O 1
ATOM 775 N N . GLU A 1 101 ? -25.322 0.362 25.053 1.00 85.25 101 GLU A N 1
ATOM 776 C CA . GLU A 1 101 ? -24.647 1.219 24.077 1.00 85.25 101 GLU A CA 1
ATOM 777 C C . GLU A 1 101 ? -23.180 0.825 23.891 1.00 85.25 101 GLU A C 1
ATOM 779 O O . GLU A 1 101 ? -22.713 0.727 22.760 1.00 85.25 101 GLU A O 1
ATOM 784 N N . ILE A 1 102 ? -22.455 0.520 24.972 1.00 85.94 102 ILE A N 1
ATOM 785 C CA . ILE A 1 102 ? -21.076 0.017 24.899 1.00 85.94 102 ILE A CA 1
ATOM 786 C C . ILE A 1 102 ? -21.033 -1.309 24.136 1.00 85.94 102 ILE A C 1
ATOM 788 O O . ILE A 1 102 ? -20.161 -1.498 23.293 1.00 85.94 102 ILE A O 1
ATOM 792 N N . ARG A 1 103 ? -21.969 -2.229 24.397 1.00 81.50 103 ARG A N 1
ATOM 793 C CA . ARG A 1 103 ? -22.040 -3.508 23.672 1.00 81.50 103 ARG A CA 1
ATOM 794 C C . ARG A 1 103 ? -22.335 -3.305 22.190 1.00 81.50 103 ARG A C 1
ATOM 796 O O . ARG A 1 103 ? -21.664 -3.924 21.374 1.00 81.50 103 ARG A O 1
ATOM 803 N N . ASP A 1 104 ? -23.270 -2.419 21.852 1.00 81.81 104 ASP A N 1
ATOM 804 C CA . ASP A 1 104 ? -23.597 -2.081 20.462 1.00 81.81 104 ASP A CA 1
ATOM 805 C C . ASP A 1 104 ? -22.402 -1.427 19.749 1.00 81.81 104 ASP A C 1
ATOM 807 O O . ASP A 1 104 ? -22.020 -1.845 18.657 1.00 81.81 104 ASP A O 1
ATOM 811 N N . ALA A 1 105 ? -21.724 -0.482 20.409 1.00 81.19 105 ALA A N 1
ATOM 812 C CA . ALA A 1 105 ? -20.527 0.177 19.889 1.00 81.19 105 ALA A CA 1
ATOM 813 C C . ALA A 1 105 ? -19.345 -0.787 19.689 1.00 81.19 105 ALA A C 1
ATOM 815 O O . ALA A 1 105 ? -18.557 -0.610 18.760 1.00 81.19 105 ALA A O 1
ATOM 816 N N . LEU A 1 106 ? -19.220 -1.803 20.548 1.00 76.19 106 LEU A N 1
ATOM 817 C CA . LEU A 1 106 ? -18.226 -2.872 20.423 1.00 76.19 106 LEU A CA 1
ATOM 818 C C . LEU A 1 106 ? -18.672 -4.000 19.473 1.00 76.19 106 LEU A C 1
ATOM 820 O O . LEU A 1 106 ? -17.868 -4.874 19.167 1.00 76.19 106 LEU A O 1
ATOM 824 N N . GLY A 1 107 ? -19.923 -3.990 18.997 1.00 73.75 107 GLY A N 1
ATOM 825 C CA . GLY A 1 107 ? -20.485 -5.023 18.122 1.00 73.75 107 GLY A CA 1
ATOM 826 C C . GLY A 1 107 ? -20.783 -6.360 18.812 1.00 73.75 107 GLY A C 1
ATOM 827 O O . GLY A 1 107 ? -20.914 -7.373 18.131 1.00 73.75 107 GLY A O 1
ATOM 828 N N . ILE A 1 108 ? -20.887 -6.381 20.143 1.00 76.56 108 ILE A N 1
ATOM 829 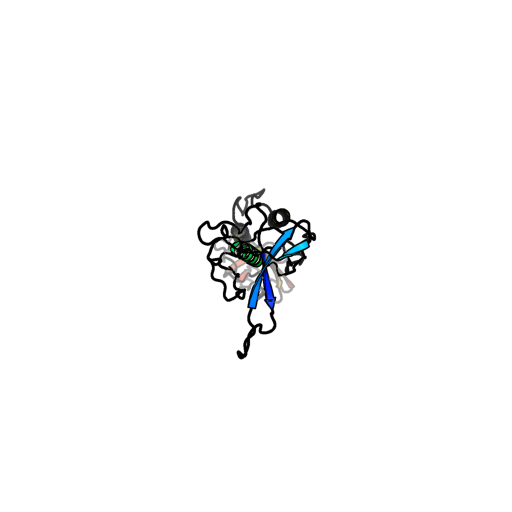C CA . ILE A 1 108 ? -21.070 -7.596 20.948 1.00 76.56 108 ILE A CA 1
ATOM 830 C C . ILE A 1 108 ? -22.566 -7.870 21.145 1.00 76.56 108 ILE A C 1
ATOM 832 O O . ILE A 1 108 ? -23.288 -7.072 21.751 1.00 76.56 108 ILE A O 1
ATOM 836 N N . GLY A 1 109 ? -23.037 -9.027 20.673 1.00 73.94 109 GLY A N 1
ATOM 837 C CA . GLY A 1 109 ? -24.442 -9.433 20.765 1.00 73.94 109 GLY A CA 1
ATOM 838 C C . GLY A 1 109 ? -24.906 -9.800 22.181 1.00 73.94 109 GLY A C 1
ATOM 839 O O . GLY A 1 109 ? -24.103 -9.986 23.102 1.00 73.94 109 GLY A O 1
ATOM 840 N N . ASP A 1 110 ? -26.228 -9.927 22.379 1.00 76.00 110 ASP A N 1
ATOM 841 C CA . ASP A 1 110 ? -26.757 -10.455 23.644 1.00 76.00 110 ASP A CA 1
ATOM 842 C C . ASP A 1 110 ? -26.469 -11.952 23.819 1.00 76.00 110 ASP A C 1
ATOM 844 O O . ASP A 1 110 ? -26.674 -12.728 22.890 1.00 76.00 110 ASP A O 1
ATOM 848 N N . GLY A 1 111 ? -26.005 -12.359 25.006 1.00 71.44 111 GLY A N 1
ATOM 849 C CA . GLY A 1 111 ? -25.567 -13.737 25.268 1.00 71.44 111 GLY A CA 1
ATOM 850 C C . GLY A 1 111 ? -24.306 -14.177 24.514 1.00 71.44 111 GLY A C 1
ATOM 851 O O . GLY A 1 111 ? -24.049 -15.377 24.443 1.00 71.44 111 GLY A O 1
ATOM 852 N N . ASP A 1 112 ? -23.548 -13.237 23.946 1.00 69.56 112 ASP A N 1
ATOM 853 C CA . ASP A 1 112 ? -22.275 -13.530 23.301 1.00 69.56 112 ASP A CA 1
ATOM 854 C C . ASP A 1 112 ? -21.196 -13.808 24.359 1.00 69.56 112 ASP A C 1
ATOM 856 O O . ASP A 1 112 ? -20.712 -12.907 25.046 1.00 69.56 112 ASP A O 1
ATOM 860 N N . GLU A 1 113 ? -20.903 -15.093 24.555 1.00 68.75 113 GLU A N 1
ATOM 861 C CA . GLU A 1 113 ? -19.830 -15.585 25.428 1.00 68.75 113 GLU A CA 1
ATOM 862 C C . GLU A 1 113 ? -18.516 -15.780 24.656 1.00 68.75 113 GLU A C 1
ATOM 864 O O . GLU A 1 113 ? -17.494 -16.125 25.253 1.00 68.75 113 GLU A O 1
ATOM 869 N N . SER A 1 114 ? -18.541 -15.590 23.332 1.00 61.91 114 SER A N 1
ATOM 870 C CA . SER A 1 114 ? -17.370 -15.694 22.479 1.00 61.91 114 SER A CA 1
ATOM 871 C C . SER A 1 114 ? -16.539 -14.427 22.659 1.00 61.91 114 SER A C 1
ATOM 873 O O . SER A 1 114 ? -16.890 -13.351 22.188 1.00 61.91 114 SER A O 1
ATOM 875 N N . GLY A 1 115 ? -15.414 -14.557 23.362 1.00 57.22 115 GLY A N 1
ATOM 876 C CA . GLY A 1 115 ? -14.373 -13.528 23.388 1.00 57.22 115 GLY A CA 1
ATOM 877 C C . GLY A 1 115 ? -13.690 -13.329 22.030 1.00 57.22 115 GLY A C 1
ATOM 878 O O . GLY A 1 115 ? -12.886 -12.409 21.896 1.00 57.22 115 GLY A O 1
ATOM 879 N N . ASP A 1 116 ? -14.019 -14.156 21.032 1.00 59.31 116 ASP A N 1
ATOM 880 C CA . ASP A 1 116 ? -13.550 -14.006 19.664 1.00 59.31 116 ASP A CA 1
ATOM 881 C C . ASP A 1 116 ? -14.344 -12.892 18.984 1.00 59.31 116 ASP A C 1
ATOM 883 O O . ASP A 1 116 ? -15.528 -13.008 18.664 1.00 59.31 116 ASP A O 1
ATOM 887 N N . TRP A 1 117 ? -13.648 -11.786 18.750 1.00 63.22 117 TRP A N 1
ATOM 888 C CA . TRP A 1 117 ? -14.058 -10.765 17.806 1.00 63.22 117 TRP A CA 1
ATOM 889 C C . TRP A 1 117 ? -14.150 -11.481 16.452 1.00 63.22 117 TRP A C 1
ATOM 891 O O . TRP A 1 117 ? -13.114 -11.817 15.888 1.00 63.22 117 TRP A O 1
ATOM 901 N N . ASP A 1 118 ? -15.360 -11.803 15.978 1.00 65.69 118 ASP A N 1
ATOM 902 C CA . ASP A 1 118 ? -15.610 -12.621 14.776 1.00 65.69 118 ASP A CA 1
ATOM 903 C C . ASP A 1 118 ? -15.115 -11.902 13.504 1.00 65.69 118 ASP A C 1
ATOM 905 O O . ASP A 1 118 ? -15.857 -11.263 12.748 1.00 65.69 118 ASP A O 1
ATOM 909 N N . LEU A 1 119 ? -13.797 -11.927 13.305 1.00 70.19 119 LEU A N 1
ATOM 910 C CA . LEU A 1 119 ? -13.121 -11.310 12.183 1.00 70.19 119 LEU A CA 1
ATOM 911 C C . LEU A 1 119 ? -13.428 -12.131 10.932 1.00 70.19 119 LEU A C 1
ATOM 913 O O . LEU A 1 119 ? -12.955 -13.244 10.736 1.00 70.19 119 LEU A O 1
ATOM 917 N N . THR A 1 120 ? -14.179 -11.533 10.015 1.00 70.06 120 THR A N 1
ATOM 918 C CA . THR A 1 120 ? -14.558 -12.173 8.744 1.00 70.06 120 THR A CA 1
ATOM 919 C C . THR A 1 120 ? -13.428 -12.200 7.700 1.00 70.06 120 THR A C 1
ATOM 921 O O . THR A 1 120 ? -13.569 -12.828 6.651 1.00 70.06 120 THR A O 1
ATOM 924 N N . ASN A 1 121 ? -12.292 -11.551 7.985 1.00 62.84 121 ASN A N 1
ATOM 925 C CA . ASN A 1 121 ? -11.157 -11.368 7.075 1.00 62.84 121 ASN A CA 1
ATOM 926 C C . ASN A 1 121 ? -9.888 -12.078 7.591 1.00 62.84 121 ASN A C 1
ATOM 928 O O . ASN A 1 121 ? -8.904 -11.429 7.928 1.00 62.84 121 ASN A O 1
ATOM 932 N N . THR A 1 122 ? -9.900 -13.412 7.644 1.00 69.75 122 THR A N 1
ATOM 933 C CA . THR A 1 122 ? -8.810 -14.254 8.195 1.00 69.75 122 THR A CA 1
ATOM 934 C C . THR A 1 122 ? -7.903 -14.902 7.138 1.00 69.75 122 THR A C 1
ATOM 936 O O . THR A 1 122 ? -7.089 -15.765 7.444 1.00 69.75 122 THR A O 1
ATOM 939 N N . GLY A 1 123 ? -8.023 -14.523 5.862 1.00 76.75 123 GLY A N 1
ATOM 940 C CA . GLY A 1 123 ? -7.145 -15.044 4.802 1.00 76.75 123 GLY A CA 1
ATOM 941 C C . GLY A 1 123 ? -5.707 -14.505 4.883 1.00 76.75 123 GLY A C 1
ATOM 942 O O . GLY A 1 123 ? -5.504 -13.407 5.383 1.00 76.75 123 GLY A O 1
ATOM 943 N N . ASN A 1 124 ? -4.738 -15.222 4.295 1.00 75.94 124 ASN A N 1
ATOM 944 C CA . ASN A 1 124 ? -3.271 -14.998 4.346 1.00 75.94 124 ASN A CA 1
ATOM 945 C C . ASN A 1 124 ? -2.722 -13.596 3.969 1.00 75.94 124 ASN A C 1
ATOM 947 O O . ASN A 1 124 ? -1.509 -13.425 3.894 1.00 75.94 124 ASN A O 1
ATOM 951 N N . TYR A 1 125 ? -3.569 -12.621 3.649 1.00 77.12 125 TYR A N 1
ATOM 952 C CA . TYR A 1 125 ? -3.170 -11.263 3.261 1.00 77.12 125 TYR A CA 1
ATOM 953 C C . TYR A 1 125 ? -3.781 -10.183 4.155 1.00 77.12 125 TYR A C 1
ATOM 955 O O . TYR A 1 125 ? -3.669 -8.996 3.848 1.00 77.12 125 TYR A O 1
ATOM 963 N N . PHE A 1 126 ? -4.466 -10.582 5.224 1.00 81.50 126 PHE A N 1
ATOM 964 C CA . PHE A 1 126 ? -5.021 -9.660 6.198 1.00 81.50 126 PHE A CA 1
ATOM 965 C C . PHE A 1 126 ? -4.123 -9.596 7.436 1.00 81.50 126 PHE A C 1
ATOM 967 O O . PHE A 1 126 ? -3.627 -10.638 7.855 1.00 81.50 126 PHE A O 1
ATOM 974 N N . PRO A 1 127 ? -3.979 -8.417 8.073 1.00 81.69 127 PRO A N 1
ATOM 975 C CA . PRO A 1 127 ? -3.148 -8.249 9.269 1.00 81.69 127 PRO A CA 1
ATOM 976 C C . PRO A 1 127 ? -3.509 -9.167 10.444 1.00 81.69 127 PRO A C 1
ATOM 978 O O . PRO A 1 127 ? -2.718 -9.336 11.355 1.00 81.69 127 PRO A O 1
ATOM 981 N N . PHE A 1 128 ? -4.709 -9.746 10.454 1.00 80.81 128 PHE A N 1
ATOM 982 C CA . PHE A 1 128 ? -5.209 -10.564 11.559 1.00 80.81 128 PHE A CA 1
ATOM 983 C C . PHE A 1 128 ? -5.417 -12.031 11.160 1.00 80.81 128 PHE A C 1
ATOM 985 O O . PHE A 1 128 ? -6.235 -12.720 11.759 1.00 80.81 128 PHE A O 1
ATOM 992 N N . SER A 1 129 ? -4.724 -12.515 10.121 1.00 78.50 129 SER A N 1
ATOM 993 C CA . SER A 1 129 ? -4.899 -13.891 9.633 1.00 78.50 129 SER A CA 1
ATOM 994 C C . SER A 1 129 ? -4.397 -14.967 10.597 1.00 78.50 129 SER A C 1
ATOM 996 O O . SER A 1 129 ? -4.915 -16.079 10.568 1.00 78.50 129 SER A O 1
ATOM 998 N N . ASP A 1 130 ? -3.423 -14.628 11.447 1.00 72.44 130 ASP A N 1
ATOM 999 C CA . ASP A 1 130 ? -2.776 -15.549 12.392 1.00 72.44 130 ASP A CA 1
ATOM 1000 C C . ASP A 1 130 ? -3.043 -15.183 13.867 1.00 72.44 130 ASP A C 1
ATOM 1002 O O . ASP A 1 130 ? -2.330 -15.649 14.757 1.00 72.44 130 ASP A O 1
ATOM 1006 N N . LEU A 1 131 ? -4.057 -14.348 14.134 1.00 72.69 131 LEU A N 1
ATOM 1007 C CA . LEU A 1 131 ? -4.435 -13.969 15.498 1.00 72.69 131 LEU A CA 1
ATOM 1008 C C . LEU A 1 131 ? -4.897 -15.215 16.273 1.00 72.69 131 LEU A C 1
ATOM 1010 O O . LEU A 1 131 ? -5.717 -15.990 15.769 1.00 72.69 131 LEU A O 1
ATOM 1014 N N . ALA A 1 132 ? -4.371 -15.440 17.478 1.00 71.69 132 ALA A N 1
ATOM 1015 C CA . ALA A 1 132 ? -4.827 -16.551 18.306 1.00 71.69 132 ALA A CA 1
ATOM 1016 C C . ALA A 1 132 ? -6.249 -16.294 18.843 1.00 71.69 132 ALA A C 1
ATOM 1018 O O . ALA A 1 132 ? -6.676 -15.149 18.987 1.00 71.69 132 ALA A O 1
ATOM 1019 N N . ALA A 1 133 ? -6.976 -17.370 19.168 1.00 62.44 133 ALA A N 1
ATOM 1020 C CA . ALA A 1 133 ? -8.220 -17.250 19.929 1.00 62.44 133 ALA A CA 1
ATOM 1021 C C . ALA A 1 133 ? -7.904 -16.661 21.319 1.00 62.44 133 ALA A C 1
ATOM 1023 O O . ALA A 1 133 ? -6.921 -17.075 21.941 1.00 62.44 133 ALA A O 1
ATOM 1024 N N . ASP A 1 134 ? -8.736 -15.726 21.785 1.00 67.50 134 ASP A N 1
ATOM 1025 C CA . ASP A 1 134 ? -8.626 -15.009 23.073 1.00 67.50 134 ASP A CA 1
ATOM 1026 C C . ASP A 1 134 ? -7.564 -13.883 23.181 1.00 67.50 134 ASP A C 1
ATOM 1028 O O . ASP A 1 134 ? -7.066 -13.594 24.275 1.00 67.50 134 ASP A O 1
ATOM 1032 N N . GLU A 1 135 ? -7.216 -13.203 22.086 1.00 71.38 135 GLU A N 1
ATOM 1033 C CA . GLU A 1 135 ? -6.296 -12.055 22.137 1.00 71.38 135 GLU A CA 1
ATOM 1034 C C . GLU A 1 135 ? -6.929 -10.764 22.687 1.00 71.38 135 GLU A C 1
ATOM 1036 O O . GLU A 1 135 ? -8.105 -10.453 22.481 1.00 71.38 135 GLU A O 1
ATOM 1041 N N . THR A 1 136 ? -6.133 -9.983 23.423 1.00 78.94 136 THR A N 1
ATOM 1042 C CA . THR A 1 136 ? -6.578 -8.700 23.976 1.00 78.94 136 THR A CA 1
ATOM 1043 C C . THR A 1 136 ? -6.552 -7.593 22.914 1.00 78.94 136 THR A C 1
ATOM 1045 O O . THR A 1 136 ? -5.890 -7.699 21.884 1.00 78.94 136 THR A O 1
ATOM 1048 N N . MET A 1 137 ? -7.213 -6.459 23.182 1.00 79.62 137 MET A N 1
ATOM 1049 C CA . MET A 1 137 ? -7.122 -5.272 22.312 1.00 79.62 137 MET A CA 1
ATOM 1050 C C . MET A 1 137 ? -5.676 -4.769 22.148 1.00 79.62 137 MET A C 1
ATOM 1052 O O . MET A 1 137 ? -5.317 -4.242 21.097 1.00 79.62 137 MET A O 1
ATOM 1056 N N . GLU A 1 138 ? -4.838 -4.925 23.176 1.00 84.25 138 GLU A N 1
ATOM 1057 C CA . GLU A 1 138 ? -3.417 -4.581 23.085 1.00 84.25 138 GLU A CA 1
ATOM 1058 C C . GLU A 1 138 ? -2.690 -5.497 22.093 1.00 84.25 138 GLU A C 1
ATOM 1060 O O . GLU A 1 138 ? -1.927 -5.005 21.260 1.00 84.25 138 GLU A O 1
ATOM 1065 N N . ASP A 1 139 ? -2.977 -6.800 22.126 1.00 83.31 139 ASP A N 1
ATOM 1066 C CA . ASP A 1 139 ? -2.387 -7.774 21.207 1.00 83.31 139 ASP A CA 1
ATOM 1067 C C . ASP A 1 139 ? -2.801 -7.485 19.757 1.00 83.31 139 ASP A C 1
ATOM 1069 O O . ASP A 1 139 ? -1.939 -7.353 18.888 1.00 83.31 139 ASP A O 1
ATOM 1073 N N . ILE A 1 140 ? -4.089 -7.213 19.516 1.00 82.25 140 ILE A N 1
ATOM 1074 C CA . ILE A 1 140 ? -4.616 -6.837 18.193 1.00 82.25 140 ILE A CA 1
ATOM 1075 C C . ILE A 1 140 ? -3.898 -5.600 17.633 1.00 82.25 140 ILE A C 1
ATOM 1077 O O . ILE A 1 140 ? -3.475 -5.582 16.474 1.00 82.25 140 ILE A O 1
ATOM 1081 N N . VAL A 1 141 ? -3.736 -4.547 18.440 1.00 85.88 141 VAL A N 1
ATOM 1082 C CA . VAL A 1 141 ? -3.050 -3.320 18.000 1.00 85.88 141 VAL A CA 1
ATOM 1083 C C . VAL A 1 141 ? -1.562 -3.576 17.746 1.00 85.88 141 VAL A C 1
ATOM 1085 O O . VAL A 1 141 ? -0.993 -3.027 16.799 1.00 85.88 141 VAL A O 1
ATOM 1088 N N . ASN A 1 142 ? -0.921 -4.423 18.551 1.00 85.69 142 ASN A N 1
ATOM 1089 C CA . ASN A 1 142 ? 0.474 -4.804 18.352 1.00 85.69 142 ASN A CA 1
ATOM 1090 C C . ASN A 1 142 ? 0.671 -5.618 17.067 1.00 85.69 142 ASN A C 1
ATOM 1092 O O . ASN A 1 142 ? 1.611 -5.336 16.321 1.00 85.69 142 ASN A O 1
ATOM 1096 N N . VAL A 1 143 ? -0.229 -6.557 16.772 1.00 86.38 143 VAL A N 1
ATOM 1097 C CA . VAL A 1 143 ? -0.238 -7.321 15.518 1.00 86.38 143 VAL A CA 1
ATOM 1098 C C . VAL A 1 143 ? -0.429 -6.386 14.328 1.00 86.38 143 VAL A C 1
ATOM 1100 O O . VAL A 1 143 ? 0.351 -6.436 13.380 1.00 86.38 143 VAL A O 1
ATOM 1103 N N . LEU A 1 144 ? -1.368 -5.437 14.407 1.00 87.12 144 LEU A N 1
ATOM 1104 C CA . LEU A 1 144 ? -1.558 -4.444 13.348 1.00 87.12 144 LEU A CA 1
ATOM 1105 C C . LEU A 1 144 ? -0.283 -3.626 13.085 1.00 87.12 144 LEU A C 1
ATOM 1107 O O . LEU A 1 144 ? 0.092 -3.423 11.931 1.00 87.12 144 LEU A O 1
ATOM 1111 N N . ASN A 1 145 ? 0.396 -3.173 14.143 1.00 87.19 145 ASN A N 1
ATOM 1112 C CA . ASN A 1 145 ? 1.655 -2.435 14.023 1.00 87.19 145 ASN A CA 1
ATOM 1113 C C . ASN A 1 145 ? 2.787 -3.298 13.442 1.00 87.19 145 ASN A C 1
ATOM 1115 O O . ASN A 1 145 ? 3.624 -2.786 12.700 1.00 87.19 145 ASN A O 1
ATOM 1119 N N . GLN A 1 146 ? 2.827 -4.590 13.770 1.00 86.25 146 GLN A N 1
ATOM 1120 C CA . GLN A 1 146 ? 3.820 -5.523 13.242 1.00 86.25 146 GLN A CA 1
ATOM 1121 C C . GLN A 1 146 ? 3.612 -5.792 11.748 1.00 86.25 146 GLN A C 1
ATOM 1123 O O . GLN A 1 146 ? 4.567 -5.679 10.982 1.00 86.25 146 GLN A O 1
ATOM 1128 N N . GLU A 1 147 ? 2.381 -6.101 11.340 1.00 86.81 147 GLU A N 1
ATOM 1129 C CA . GLU A 1 147 ? 2.042 -6.465 9.958 1.00 86.81 147 GLU A CA 1
ATOM 1130 C C . GLU A 1 147 ? 2.126 -5.275 8.995 1.00 86.81 147 GLU A C 1
ATOM 1132 O O . GLU A 1 147 ? 2.568 -5.416 7.855 1.00 86.81 147 GLU A O 1
ATOM 1137 N N . ILE A 1 148 ? 1.754 -4.074 9.451 1.00 86.62 148 ILE A N 1
ATOM 1138 C CA . ILE A 1 148 ? 1.961 -2.836 8.685 1.00 86.62 148 ILE A CA 1
ATOM 1139 C C . ILE A 1 148 ? 3.448 -2.452 8.631 1.00 86.62 148 ILE A C 1
ATOM 1141 O O . ILE A 1 148 ? 3.914 -1.894 7.634 1.00 86.62 148 ILE A O 1
ATOM 1145 N N . GLY A 1 149 ? 4.193 -2.750 9.695 1.00 87.06 149 GLY A N 1
ATOM 1146 C CA . GLY A 1 149 ? 5.613 -2.456 9.815 1.00 87.06 149 GLY A CA 1
ATOM 1147 C C . GLY A 1 149 ? 5.937 -1.008 10.203 1.00 87.06 149 GLY A C 1
ATOM 1148 O O . GLY A 1 149 ? 5.075 -0.190 10.530 1.00 87.06 149 GLY A O 1
ATOM 1149 N N . SER A 1 150 ? 7.238 -0.698 10.196 1.00 85.94 150 SER A N 1
ATOM 1150 C CA . SER A 1 150 ? 7.759 0.637 10.512 1.00 85.94 150 SER A CA 1
ATOM 1151 C C . SER A 1 150 ? 7.653 1.585 9.318 1.00 85.94 150 SER A C 1
ATOM 1153 O O . SER A 1 150 ? 7.807 1.171 8.170 1.00 85.94 150 SER A O 1
ATOM 1155 N N . ARG A 1 151 ? 7.473 2.876 9.611 1.00 90.38 151 ARG A N 1
ATOM 1156 C CA . ARG A 1 151 ? 7.573 3.981 8.639 1.00 90.38 151 ARG A CA 1
ATOM 1157 C C . ARG A 1 151 ? 8.905 4.728 8.754 1.00 90.38 151 ARG A C 1
ATOM 1159 O O . ARG A 1 151 ? 9.019 5.833 8.238 1.00 90.38 151 ARG A O 1
ATOM 1166 N N . ASP A 1 152 ? 9.867 4.110 9.435 1.00 91.25 152 ASP A N 1
ATOM 1167 C CA . ASP A 1 152 ? 11.267 4.516 9.488 1.00 91.25 152 ASP A CA 1
ATOM 1168 C C . ASP A 1 152 ? 12.069 3.521 8.637 1.00 91.25 152 ASP A C 1
ATOM 1170 O O . ASP A 1 152 ? 12.210 2.338 8.983 1.00 91.25 152 ASP A O 1
ATOM 1174 N N . TYR A 1 153 ? 12.542 3.977 7.485 1.00 88.81 153 TYR A N 1
ATOM 1175 C CA . TYR A 1 153 ? 13.179 3.173 6.460 1.00 88.81 153 TYR A CA 1
ATOM 1176 C C . TYR A 1 153 ? 14.702 3.239 6.592 1.00 88.81 153 TYR A C 1
ATOM 1178 O O . TYR A 1 153 ? 15.315 4.284 6.764 1.00 88.81 153 TYR A O 1
ATOM 1186 N N . THR A 1 154 ? 15.368 2.092 6.444 1.00 90.00 154 THR A N 1
ATOM 1187 C CA . THR A 1 154 ? 16.843 2.032 6.551 1.00 90.00 154 THR A CA 1
ATOM 1188 C C . THR A 1 154 ? 17.579 2.753 5.416 1.00 90.00 154 THR A C 1
ATOM 1190 O O . THR A 1 154 ? 18.764 3.062 5.551 1.00 90.00 154 THR A O 1
ATOM 1193 N N . ALA A 1 155 ? 16.901 2.990 4.291 1.00 83.56 155 ALA A N 1
ATOM 1194 C CA . ALA A 1 155 ? 17.439 3.683 3.131 1.00 83.56 155 ALA A CA 1
ATOM 1195 C C . ALA A 1 155 ? 16.347 4.530 2.464 1.00 83.56 155 ALA A C 1
ATOM 1197 O O . ALA A 1 155 ? 15.409 3.994 1.877 1.00 83.56 155 ALA A O 1
ATOM 1198 N N . GLU A 1 156 ? 16.515 5.847 2.492 1.00 87.88 156 GLU A N 1
ATOM 1199 C CA . GLU A 1 156 ? 15.534 6.826 2.006 1.00 87.88 156 GLU A CA 1
ATOM 1200 C C . GLU A 1 156 ? 15.784 7.227 0.537 1.00 87.88 156 GLU A C 1
ATOM 1202 O O . GLU A 1 156 ? 15.866 8.400 0.181 1.00 87.88 156 GLU A O 1
ATOM 1207 N N . ASN A 1 157 ? 16.001 6.247 -0.348 1.00 86.31 157 ASN A N 1
ATOM 1208 C CA . ASN A 1 157 ? 16.340 6.541 -1.752 1.00 86.31 157 ASN A CA 1
ATOM 1209 C C . ASN A 1 157 ? 15.149 7.093 -2.558 1.00 86.31 157 ASN A C 1
ATOM 1211 O O . ASN A 1 157 ? 15.349 7.849 -3.507 1.00 86.31 157 ASN A O 1
ATOM 1215 N N . TYR A 1 158 ? 13.933 6.667 -2.207 1.00 89.88 158 TYR A N 1
ATOM 1216 C CA . TYR A 1 158 ? 12.693 6.977 -2.932 1.00 89.88 158 TYR A CA 1
ATOM 1217 C C . TYR A 1 158 ? 11.499 7.252 -2.010 1.00 89.88 158 TYR A C 1
ATOM 1219 O O . TYR A 1 158 ? 10.532 7.863 -2.444 1.00 89.88 158 TYR A O 1
ATOM 1227 N N . VAL A 1 159 ? 11.572 6.805 -0.757 1.00 93.62 159 VAL A N 1
ATOM 1228 C CA . VAL A 1 159 ? 10.573 7.012 0.299 1.00 93.62 159 VAL A CA 1
ATOM 1229 C C . VAL A 1 159 ? 11.278 7.639 1.496 1.00 93.62 159 VAL A C 1
ATOM 1231 O O . VAL A 1 159 ? 12.470 7.382 1.672 1.00 93.62 159 VAL A O 1
ATOM 1234 N N . ASN A 1 160 ? 10.578 8.446 2.290 1.00 92.94 160 ASN A N 1
ATOM 1235 C CA . ASN A 1 160 ? 11.154 9.131 3.454 1.00 92.94 160 ASN A CA 1
ATOM 1236 C C . ASN A 1 160 ? 10.516 8.656 4.762 1.00 92.94 160 ASN A C 1
ATOM 1238 O O . ASN A 1 160 ? 9.375 8.183 4.779 1.00 92.94 160 ASN A O 1
ATOM 1242 N N . ASP A 1 161 ? 11.230 8.853 5.867 1.00 94.38 161 ASP A N 1
ATOM 1243 C CA . ASP A 1 161 ? 10.725 8.520 7.197 1.00 94.38 161 ASP A CA 1
ATOM 1244 C C . ASP A 1 161 ? 9.472 9.330 7.580 1.00 94.38 161 ASP A C 1
ATOM 1246 O O . ASP A 1 161 ? 9.304 10.506 7.241 1.00 94.38 161 ASP A O 1
ATOM 1250 N N . GLY A 1 162 ? 8.565 8.694 8.327 1.00 90.62 162 GLY A N 1
ATOM 1251 C CA . GLY A 1 162 ? 7.355 9.322 8.870 1.00 90.62 162 GLY A CA 1
ATOM 1252 C C . GLY A 1 162 ? 6.228 9.571 7.857 1.00 90.62 162 GLY A C 1
ATOM 1253 O O . GLY A 1 162 ? 5.128 9.986 8.249 1.00 90.62 162 GLY A O 1
ATOM 1254 N N . GLU A 1 163 ? 6.443 9.266 6.577 1.00 91.06 163 GLU A N 1
ATOM 1255 C CA . GLU A 1 163 ? 5.417 9.298 5.535 1.00 91.06 163 GLU A CA 1
ATOM 1256 C C . GLU A 1 163 ? 4.287 8.306 5.823 1.00 91.06 163 GLU A C 1
ATOM 1258 O O . GLU A 1 163 ? 4.477 7.268 6.452 1.00 91.06 163 GLU A O 1
ATOM 1263 N N . THR A 1 164 ? 3.061 8.610 5.391 1.00 91.94 164 THR A N 1
ATOM 1264 C CA . THR A 1 164 ? 1.980 7.606 5.390 1.00 91.94 164 THR A CA 1
ATOM 1265 C C . THR A 1 164 ? 2.299 6.497 4.385 1.00 91.94 164 THR A C 1
ATOM 1267 O O . THR A 1 164 ? 2.871 6.800 3.343 1.00 91.94 164 THR A O 1
ATOM 1270 N N . ILE A 1 165 ? 1.844 5.261 4.624 1.00 90.38 165 ILE A N 1
ATOM 1271 C CA . ILE A 1 165 ? 2.060 4.118 3.709 1.00 90.38 165 ILE A CA 1
ATOM 1272 C C . ILE A 1 165 ? 1.648 4.464 2.274 1.00 90.38 165 ILE A C 1
ATOM 1274 O O . ILE A 1 165 ? 2.389 4.190 1.337 1.00 90.38 165 ILE A O 1
ATOM 1278 N N . THR A 1 166 ? 0.498 5.123 2.102 1.00 91.25 166 THR A N 1
ATOM 1279 C CA . THR A 1 166 ? 0.013 5.561 0.786 1.00 91.25 166 THR A CA 1
ATOM 1280 C C . THR A 1 166 ? 1.006 6.485 0.087 1.00 91.25 166 THR A C 1
ATOM 1282 O O . THR A 1 166 ? 1.274 6.301 -1.093 1.00 91.25 166 THR A O 1
ATOM 1285 N N . ALA A 1 167 ? 1.568 7.454 0.812 1.00 93.56 167 ALA A N 1
ATOM 1286 C CA . ALA A 1 167 ? 2.552 8.382 0.261 1.00 93.56 167 ALA A CA 1
ATOM 1287 C C . ALA A 1 167 ? 3.863 7.671 -0.103 1.00 93.56 167 ALA A C 1
ATOM 1289 O O . ALA A 1 167 ? 4.391 7.907 -1.183 1.00 93.56 167 ALA A O 1
ATOM 1290 N N . SER A 1 168 ? 4.350 6.759 0.745 1.00 94.44 168 SER A N 1
ATOM 1291 C CA . SER A 1 168 ? 5.565 5.994 0.448 1.00 94.44 168 SER A CA 1
ATOM 1292 C C . SER A 1 168 ? 5.384 5.069 -0.763 1.00 94.44 168 SER A C 1
ATOM 1294 O O . SER A 1 168 ? 6.259 5.001 -1.621 1.00 94.44 168 SER A O 1
ATOM 1296 N N . ILE A 1 169 ? 4.243 4.380 -0.883 1.00 93.50 169 ILE A N 1
ATOM 1297 C CA . ILE A 1 169 ? 3.953 3.532 -2.052 1.00 93.50 169 ILE A CA 1
ATOM 1298 C C . ILE A 1 169 ? 3.843 4.380 -3.324 1.00 93.50 169 ILE A C 1
ATOM 1300 O O . ILE A 1 169 ? 4.383 3.984 -4.352 1.00 93.50 169 ILE A O 1
ATOM 1304 N N . ASP A 1 170 ? 3.196 5.544 -3.260 1.00 94.38 170 ASP A N 1
ATOM 1305 C CA . ASP A 1 170 ? 3.078 6.459 -4.402 1.00 94.38 170 ASP A CA 1
ATOM 1306 C C . ASP A 1 170 ? 4.442 7.023 -4.833 1.00 94.38 170 ASP A C 1
ATOM 1308 O O . ASP A 1 170 ? 4.771 7.033 -6.017 1.00 94.38 170 ASP A O 1
ATOM 1312 N N . ALA A 1 171 ? 5.291 7.415 -3.880 1.00 92.75 171 ALA A N 1
ATOM 1313 C CA . ALA A 1 171 ? 6.646 7.876 -4.173 1.00 92.75 171 ALA A CA 1
ATOM 1314 C C . ALA A 1 171 ? 7.499 6.773 -4.821 1.00 92.75 171 ALA A C 1
ATOM 1316 O O . ALA A 1 171 ? 8.233 7.025 -5.782 1.00 92.75 171 ALA A O 1
ATOM 1317 N N . LEU A 1 172 ? 7.358 5.532 -4.344 1.00 92.19 172 LEU A N 1
ATOM 1318 C CA . LEU A 1 172 ? 7.999 4.371 -4.948 1.00 92.19 172 LEU A CA 1
ATOM 1319 C C . LEU A 1 172 ? 7.469 4.102 -6.366 1.00 92.19 172 LEU A C 1
ATOM 1321 O O . LEU A 1 172 ? 8.271 3.875 -7.268 1.00 92.19 172 LEU A O 1
ATOM 1325 N N . ASP A 1 173 ? 6.154 4.157 -6.583 1.00 92.00 173 ASP A N 1
ATOM 1326 C CA . ASP A 1 173 ? 5.534 3.962 -7.900 1.00 92.00 173 ASP A CA 1
ATOM 1327 C C . ASP A 1 173 ? 6.040 4.994 -8.914 1.00 92.00 173 ASP A C 1
ATOM 1329 O O . ASP A 1 173 ? 6.538 4.636 -9.983 1.00 92.00 173 ASP A O 1
ATOM 1333 N N . GLN A 1 174 ? 6.047 6.273 -8.536 1.00 87.19 174 GLN A N 1
ATOM 1334 C CA . GLN A 1 174 ? 6.605 7.342 -9.363 1.00 87.19 174 GLN A CA 1
ATOM 1335 C C . GLN A 1 174 ? 8.097 7.128 -9.651 1.00 87.19 174 GLN A C 1
ATOM 1337 O O . GLN A 1 174 ? 8.560 7.344 -10.774 1.00 87.19 174 GLN A O 1
ATOM 1342 N N . ALA A 1 175 ? 8.875 6.684 -8.661 1.00 87.69 175 ALA A N 1
ATOM 1343 C CA . ALA A 1 175 ? 10.286 6.377 -8.854 1.00 87.69 175 ALA A CA 1
ATOM 1344 C C . ALA A 1 175 ? 10.509 5.205 -9.823 1.00 87.69 175 ALA A C 1
ATOM 1346 O O . ALA A 1 175 ? 11.405 5.277 -10.668 1.00 87.69 175 ALA A O 1
ATOM 1347 N N . LEU A 1 176 ? 9.691 4.151 -9.741 1.00 84.88 176 LEU A N 1
ATOM 1348 C CA . LEU A 1 176 ? 9.736 3.021 -10.670 1.00 84.88 176 LEU A CA 1
ATOM 1349 C C . LEU A 1 176 ? 9.306 3.431 -12.079 1.00 84.88 176 LEU A C 1
ATOM 1351 O O . LEU A 1 176 ? 9.955 3.024 -13.043 1.00 84.88 176 LEU A O 1
ATOM 1355 N N . ALA A 1 177 ? 8.274 4.266 -12.205 1.00 79.31 177 ALA A N 1
ATOM 1356 C CA . ALA A 1 177 ? 7.862 4.836 -13.482 1.00 79.31 177 ALA A CA 1
ATOM 1357 C C . ALA A 1 177 ? 8.996 5.654 -14.117 1.00 79.31 177 ALA A C 1
ATOM 1359 O O . ALA A 1 177 ? 9.238 5.551 -15.310 1.00 79.31 177 ALA A O 1
ATOM 1360 N N . ASN A 1 178 ? 9.779 6.392 -13.329 1.00 70.06 178 ASN A N 1
ATOM 1361 C CA . ASN A 1 178 ? 10.943 7.123 -13.842 1.00 70.06 178 ASN A CA 1
ATOM 1362 C C . ASN A 1 178 ? 12.145 6.220 -14.170 1.00 70.06 178 ASN A C 1
ATOM 1364 O O . ASN A 1 178 ? 13.059 6.639 -14.882 1.00 70.06 178 ASN A O 1
ATOM 1368 N N . LEU A 1 179 ? 12.166 4.976 -13.679 1.00 70.56 179 LEU A N 1
ATOM 1369 C CA . LEU A 1 179 ? 13.199 4.000 -14.029 1.00 70.56 179 LEU A CA 1
ATOM 1370 C C . LEU A 1 179 ? 13.003 3.436 -15.449 1.00 70.56 179 LEU A C 1
ATOM 1372 O O . LEU A 1 179 ? 13.889 2.751 -15.966 1.00 70.56 179 LEU A O 1
ATOM 1376 N N . THR A 1 180 ? 11.890 3.754 -16.118 1.00 58.19 180 THR A N 1
ATOM 1377 C CA . THR A 1 180 ? 11.593 3.329 -17.491 1.00 58.19 180 THR A CA 1
ATOM 1378 C C . THR A 1 180 ? 12.333 4.149 -18.552 1.00 58.19 180 THR A C 1
ATOM 1380 O O . THR A 1 180 ? 11.765 4.507 -19.580 1.00 58.19 180 THR A O 1
ATOM 1383 N N . GLY A 1 181 ? 13.639 4.363 -18.379 1.00 58.44 181 GLY A N 1
ATOM 1384 C CA . GLY A 1 181 ? 14.535 4.480 -19.529 1.00 58.44 181 GLY A CA 1
ATOM 1385 C C . GLY A 1 181 ? 14.638 3.103 -20.187 1.00 58.44 181 GLY A C 1
ATOM 1386 O O . GLY A 1 181 ? 15.622 2.385 -19.984 1.00 58.44 181 GLY A O 1
ATOM 1387 N N . VAL A 1 182 ? 13.570 2.663 -20.863 1.00 64.88 182 VAL A N 1
ATOM 1388 C CA . VAL A 1 182 ? 13.449 1.298 -21.381 1.00 64.88 182 VAL A CA 1
ATOM 1389 C C . VAL A 1 182 ? 14.482 1.119 -22.483 1.00 64.88 182 VAL A C 1
ATOM 1391 O O . VAL A 1 182 ? 14.317 1.571 -23.616 1.00 64.88 182 VAL A O 1
ATOM 1394 N N . LYS A 1 183 ? 15.575 0.428 -22.154 1.00 75.50 183 LYS A N 1
ATOM 1395 C CA . LYS A 1 183 ? 16.486 -0.091 -23.169 1.00 75.50 183 LYS A CA 1
ATOM 1396 C C . LYS A 1 183 ? 15.813 -1.276 -23.833 1.00 75.50 183 LYS A C 1
ATOM 1398 O O . LYS A 1 183 ? 15.722 -2.353 -23.247 1.00 75.50 183 LYS A O 1
ATOM 1403 N N . SER A 1 184 ? 15.343 -1.067 -25.049 1.00 80.50 184 SER A N 1
ATOM 1404 C CA . SER A 1 184 ? 14.681 -2.102 -25.826 1.00 80.50 184 SER A CA 1
ATOM 1405 C C . SER A 1 184 ? 15.629 -2.684 -26.839 1.00 80.50 184 SER A C 1
ATOM 1407 O O . SER A 1 184 ? 16.268 -1.962 -27.600 1.00 80.50 184 SER A O 1
ATOM 1409 N N . LYS A 1 185 ? 15.675 -4.009 -26.871 1.00 87.62 185 LYS A N 1
ATOM 1410 C CA . LYS A 1 185 ? 16.436 -4.754 -27.858 1.00 87.62 185 LYS A CA 1
ATOM 1411 C C . LYS A 1 185 ? 15.479 -5.427 -28.827 1.00 87.62 185 LYS A C 1
ATOM 1413 O O . LYS A 1 185 ? 14.769 -6.359 -28.456 1.00 87.62 185 LYS A O 1
ATOM 1418 N N . ILE A 1 186 ? 15.471 -4.962 -30.070 1.00 89.50 186 ILE A N 1
ATOM 1419 C CA . ILE A 1 186 ? 14.689 -5.560 -31.154 1.00 89.50 186 ILE A CA 1
ATOM 1420 C C . ILE A 1 186 ? 15.637 -6.398 -32.002 1.00 89.50 186 ILE A C 1
ATOM 1422 O O . ILE A 1 186 ? 16.632 -5.889 -32.511 1.00 89.50 186 ILE A O 1
ATOM 1426 N N . ILE A 1 187 ? 15.328 -7.685 -32.162 1.00 91.12 187 ILE A N 1
ATOM 1427 C CA . ILE A 1 187 ? 16.094 -8.595 -33.016 1.00 91.12 187 ILE A CA 1
ATOM 1428 C C . ILE A 1 187 ? 15.218 -8.995 -34.197 1.00 91.12 187 ILE A C 1
ATOM 1430 O O . ILE A 1 187 ? 14.207 -9.678 -34.040 1.00 91.12 187 ILE A O 1
ATOM 1434 N N . GLU A 1 188 ? 15.639 -8.605 -35.392 1.00 92.62 188 GLU A N 1
ATOM 1435 C CA . GLU A 1 188 ? 14.982 -8.940 -36.645 1.00 92.62 188 GLU A CA 1
ATOM 1436 C C . GLU A 1 188 ? 15.797 -9.974 -37.421 1.00 92.62 188 GLU A C 1
ATOM 1438 O O . GLU A 1 188 ? 17.013 -9.855 -37.577 1.00 92.62 188 GLU A O 1
ATOM 1443 N N . ARG A 1 189 ? 15.112 -10.967 -37.991 1.00 94.56 189 ARG A N 1
ATOM 1444 C CA . ARG A 1 189 ? 15.659 -11.777 -39.081 1.00 94.56 189 ARG A CA 1
ATOM 1445 C C . ARG A 1 189 ? 15.118 -11.251 -40.406 1.00 94.56 189 ARG A C 1
ATOM 1447 O O . ARG A 1 189 ? 13.928 -11.385 -40.676 1.00 94.56 189 ARG A O 1
ATOM 1454 N N . VAL A 1 190 ? 16.007 -10.724 -41.242 1.00 94.56 190 VAL A N 1
ATOM 1455 C CA . VAL A 1 190 ? 15.660 -10.078 -42.514 1.00 94.56 190 VAL A CA 1
ATOM 1456 C C . VAL A 1 190 ? 14.990 -11.076 -43.456 1.00 94.56 190 VAL A C 1
ATOM 1458 O O . VAL A 1 190 ? 15.590 -12.083 -43.842 1.00 94.56 190 VAL A O 1
ATOM 1461 N N . SER A 1 191 ? 13.742 -10.804 -43.835 1.00 94.44 191 SER A N 1
ATOM 1462 C CA . SER A 1 191 ? 12.927 -11.686 -44.686 1.00 94.44 191 SER A CA 1
ATOM 1463 C C . SER A 1 191 ? 13.025 -11.354 -46.180 1.00 94.44 191 SER A C 1
ATOM 1465 O O . SER A 1 191 ? 12.876 -12.242 -47.019 1.00 94.44 191 SER A O 1
ATOM 1467 N N . ALA A 1 192 ? 13.345 -10.103 -46.517 1.00 95.38 192 ALA A N 1
ATOM 1468 C CA . ALA A 1 192 ? 13.573 -9.614 -47.873 1.00 95.38 192 ALA A CA 1
ATOM 1469 C C . ALA A 1 192 ? 14.853 -8.772 -47.909 1.00 95.38 192 ALA A C 1
ATOM 1471 O O . ALA A 1 192 ? 15.143 -8.056 -46.957 1.00 95.38 192 ALA A O 1
ATOM 1472 N N . ALA A 1 193 ? 15.633 -8.862 -48.991 1.00 95.75 193 ALA A N 1
ATOM 1473 C CA . ALA A 1 193 ? 16.867 -8.090 -49.103 1.00 95.75 193 ALA A CA 1
ATOM 1474 C C . ALA A 1 193 ? 16.560 -6.586 -49.047 1.00 95.75 193 ALA A C 1
ATOM 1476 O O . ALA A 1 193 ? 15.661 -6.120 -49.746 1.00 95.75 193 ALA A O 1
ATOM 1477 N N . ILE A 1 194 ? 17.331 -5.844 -48.256 1.00 95.81 194 ILE A N 1
ATOM 1478 C CA . ILE A 1 194 ? 17.216 -4.393 -48.110 1.00 95.81 194 ILE A CA 1
ATOM 1479 C C . ILE A 1 194 ? 18.294 -3.764 -49.000 1.00 95.81 194 ILE A C 1
ATOM 1481 O O . ILE A 1 194 ? 19.486 -3.902 -48.700 1.00 95.81 194 ILE A O 1
ATOM 1485 N N . PRO A 1 195 ? 17.933 -3.118 -50.125 1.00 95.00 195 PRO A N 1
ATOM 1486 C CA . PRO A 1 195 ? 18.916 -2.493 -51.000 1.00 95.00 195 PRO A CA 1
ATOM 1487 C C . PRO A 1 195 ? 19.594 -1.300 -50.319 1.00 95.00 195 PRO A C 1
ATOM 1489 O O . PRO A 1 195 ? 18.985 -0.588 -49.520 1.00 95.00 195 PRO A O 1
ATOM 1492 N N . LYS A 1 196 ? 20.847 -1.033 -50.700 1.00 92.25 196 LYS A N 1
ATOM 1493 C CA . LYS A 1 196 ? 21.598 0.146 -50.246 1.00 92.25 196 LYS A CA 1
ATOM 1494 C C . LYS A 1 196 ? 20.780 1.425 -50.452 1.00 92.25 196 LYS A C 1
ATOM 1496 O O . LYS A 1 196 ? 20.248 1.647 -51.539 1.00 92.25 196 LYS A O 1
ATOM 1501 N N . GLY A 1 197 ? 20.725 2.276 -49.429 1.00 90.31 197 GLY A N 1
ATOM 1502 C CA . GLY A 1 197 ? 20.041 3.569 -49.485 1.00 90.31 197 GLY A CA 1
ATOM 1503 C C . GLY A 1 197 ? 18.513 3.491 -49.435 1.00 90.31 197 GLY A C 1
ATOM 1504 O O . GLY A 1 197 ? 17.861 4.516 -49.611 1.00 90.31 197 GLY A O 1
ATOM 1505 N N . THR A 1 198 ? 17.938 2.307 -49.207 1.00 92.88 198 THR A N 1
ATOM 1506 C CA . THR A 1 198 ? 16.493 2.147 -49.005 1.00 92.88 198 THR A CA 1
ATOM 1507 C C . THR A 1 198 ? 16.167 2.262 -47.519 1.00 92.88 198 THR A C 1
ATOM 1509 O O . THR A 1 198 ? 16.844 1.646 -46.695 1.00 92.88 198 THR A O 1
ATOM 1512 N N . ALA A 1 199 ? 15.130 3.033 -47.185 1.00 93.38 199 ALA A N 1
ATOM 1513 C CA . ALA A 1 199 ? 14.628 3.125 -45.820 1.00 93.38 199 ALA A CA 1
ATOM 1514 C C . ALA A 1 199 ? 14.019 1.786 -45.384 1.00 93.38 199 ALA A C 1
ATOM 1516 O O . ALA A 1 199 ? 13.180 1.210 -46.080 1.00 93.38 199 ALA A O 1
ATOM 1517 N N . HIS A 1 200 ? 14.446 1.307 -44.223 1.00 94.12 200 HIS A N 1
ATOM 1518 C CA . HIS A 1 200 ? 13.985 0.086 -43.585 1.00 94.12 200 HIS A CA 1
ATOM 1519 C C . HIS A 1 200 ? 13.200 0.429 -42.326 1.00 94.12 200 HIS A C 1
ATOM 1521 O O . HIS A 1 200 ? 13.710 1.109 -41.434 1.00 94.12 200 HIS A O 1
ATOM 1527 N N . THR A 1 201 ? 11.958 -0.043 -42.258 1.00 93.38 201 THR A N 1
ATOM 1528 C CA . THR A 1 201 ? 11.097 0.146 -41.089 1.00 93.38 201 THR A CA 1
ATOM 1529 C C . THR A 1 201 ? 11.501 -0.821 -39.991 1.00 93.38 201 THR A C 1
ATOM 1531 O O . THR A 1 201 ? 11.473 -2.032 -40.195 1.00 93.38 201 THR A O 1
ATOM 1534 N N . ILE A 1 202 ? 11.842 -0.280 -38.823 1.00 90.75 202 ILE A N 1
ATOM 1535 C CA . ILE A 1 202 ? 12.149 -1.089 -37.645 1.00 90.75 202 ILE A CA 1
ATOM 1536 C C . ILE A 1 202 ? 10.871 -1.846 -37.251 1.00 90.75 202 ILE A C 1
ATOM 1538 O O . ILE A 1 202 ? 9.804 -1.227 -37.165 1.00 90.75 202 ILE A O 1
ATOM 1542 N N . PRO A 1 203 ? 10.934 -3.168 -37.016 1.00 89.00 203 PRO A N 1
ATOM 1543 C CA . PRO A 1 203 ? 9.759 -3.962 -36.689 1.00 89.00 203 PRO A CA 1
ATOM 1544 C C . PRO A 1 203 ? 9.366 -3.763 -35.220 1.00 89.00 203 PRO A C 1
ATOM 1546 O O . PRO A 1 203 ? 9.504 -4.674 -34.404 1.00 89.00 203 PRO A O 1
ATOM 1549 N N . PHE A 1 204 ? 8.870 -2.571 -34.871 1.00 83.69 204 PHE A N 1
ATOM 1550 C CA . PHE A 1 204 ? 8.209 -2.362 -33.585 1.00 83.69 204 PHE A CA 1
ATOM 1551 C C . PHE A 1 204 ? 7.055 -3.353 -33.477 1.00 83.69 204 PHE A C 1
ATOM 1553 O O . PHE A 1 204 ? 6.187 -3.423 -34.354 1.00 83.69 204 PHE A O 1
ATOM 1560 N N . ALA A 1 205 ? 7.063 -4.163 -32.426 1.00 64.88 205 ALA A N 1
ATOM 1561 C CA . ALA A 1 205 ? 5.986 -5.102 -32.201 1.00 64.88 205 ALA A CA 1
ATOM 1562 C C . ALA A 1 205 ? 4.710 -4.317 -31.876 1.00 64.88 205 ALA A C 1
ATOM 1564 O O . ALA A 1 205 ? 4.632 -3.603 -30.879 1.00 64.88 205 ALA A O 1
ATOM 1565 N N . SER A 1 206 ? 3.687 -4.466 -32.716 1.00 54.50 206 SER A N 1
ATOM 1566 C CA . SER A 1 206 ? 2.344 -4.028 -32.349 1.00 54.50 206 SER A CA 1
ATOM 1567 C C . SER A 1 206 ? 1.817 -4.988 -31.279 1.00 54.50 206 SER A C 1
ATOM 1569 O O . SER A 1 206 ? 1.497 -6.138 -31.566 1.00 54.50 206 SER A O 1
ATOM 1571 N N . GLY A 1 207 ? 1.795 -4.532 -30.025 1.00 51.81 207 GLY A N 1
ATOM 1572 C CA . GLY A 1 207 ? 1.226 -5.281 -28.901 1.00 51.81 207 GLY A CA 1
ATOM 1573 C C . GLY A 1 207 ? 2.167 -6.241 -28.161 1.00 51.81 207 GLY A C 1
ATOM 1574 O O . GLY A 1 207 ? 1.658 -7.182 -27.562 1.00 51.81 207 GLY A O 1
ATOM 1575 N N . SER A 1 208 ? 3.495 -6.040 -28.175 1.00 45.41 208 SER A N 1
ATOM 1576 C CA . SER A 1 208 ? 4.384 -6.731 -27.219 1.00 45.41 208 SER A CA 1
ATOM 1577 C C . SER A 1 208 ? 4.697 -5.862 -26.002 1.00 45.41 208 SER A C 1
ATOM 1579 O O . SER A 1 208 ? 4.742 -4.637 -26.104 1.00 45.41 208 SER A O 1
ATOM 1581 N N . ASP A 1 209 ? 5.004 -6.526 -24.886 1.00 51.06 209 ASP A N 1
ATOM 1582 C CA . ASP A 1 209 ? 5.240 -6.001 -23.526 1.00 51.06 209 ASP A CA 1
ATOM 1583 C C . ASP A 1 209 ? 6.310 -4.896 -23.379 1.00 51.06 209 ASP A C 1
ATOM 1585 O O . ASP A 1 209 ? 6.594 -4.450 -22.273 1.00 51.06 209 ASP A O 1
ATOM 1589 N N . VAL A 1 210 ? 6.928 -4.450 -24.474 1.00 56.53 210 VAL A N 1
ATOM 1590 C CA . VAL A 1 210 ? 8.052 -3.504 -24.480 1.00 56.53 210 VAL A CA 1
ATOM 1591 C C . VAL A 1 210 ? 7.605 -2.076 -24.837 1.00 56.53 210 VAL A C 1
ATOM 1593 O O . VAL A 1 210 ? 8.352 -1.133 -24.618 1.00 56.53 210 VAL A O 1
ATOM 1596 N N . GLY A 1 211 ? 6.384 -1.885 -25.356 1.00 63.56 211 GLY A N 1
ATOM 1597 C CA . GLY A 1 211 ? 5.732 -0.568 -25.474 1.00 63.56 211 GLY A CA 1
ATOM 1598 C C . GLY A 1 211 ? 6.346 0.447 -26.454 1.00 63.56 211 GLY A C 1
ATOM 1599 O O . GLY A 1 211 ? 5.687 1.431 -26.787 1.00 63.56 211 GLY A O 1
ATOM 1600 N N . ILE A 1 212 ? 7.559 0.220 -26.969 1.00 72.75 212 ILE A N 1
ATOM 1601 C CA . ILE A 1 212 ? 8.219 1.160 -27.881 1.00 72.75 212 ILE A CA 1
ATOM 1602 C C . ILE A 1 212 ? 7.583 1.108 -29.270 1.00 72.75 212 ILE A C 1
ATOM 1604 O O . ILE A 1 212 ? 7.575 0.074 -29.939 1.00 72.75 212 ILE A O 1
ATOM 1608 N N . THR A 1 213 ? 7.100 2.263 -29.723 1.00 75.75 213 THR A N 1
ATOM 1609 C CA . THR A 1 213 ? 6.527 2.460 -31.066 1.00 75.75 213 THR A CA 1
ATOM 1610 C C . THR A 1 213 ? 7.337 3.428 -31.931 1.00 75.75 213 THR A C 1
ATOM 1612 O O . THR A 1 213 ? 7.128 3.489 -33.142 1.00 75.75 213 THR A O 1
ATOM 1615 N N . THR A 1 214 ? 8.277 4.159 -31.325 1.00 83.81 214 THR A N 1
ATOM 1616 C CA . THR A 1 214 ? 9.178 5.122 -31.970 1.00 83.81 214 THR A CA 1
ATOM 1617 C C . THR A 1 214 ? 10.486 5.220 -31.190 1.00 83.81 214 THR A C 1
ATOM 1619 O O . THR A 1 214 ? 10.512 4.876 -30.018 1.00 83.81 214 THR A O 1
ATOM 1622 N N . TYR A 1 215 ? 11.542 5.763 -31.791 1.00 85.94 215 TYR A N 1
ATOM 1623 C CA . TYR A 1 215 ? 12.748 6.181 -31.071 1.00 85.94 215 TYR A CA 1
ATOM 1624 C C . TYR A 1 215 ? 13.047 7.663 -31.317 1.00 85.94 215 TYR A C 1
ATOM 1626 O O . TYR A 1 215 ? 12.625 8.249 -32.319 1.00 85.94 215 TYR A O 1
ATOM 1634 N N . LYS A 1 216 ? 13.788 8.288 -30.402 1.00 87.38 216 LYS A N 1
ATOM 1635 C CA . LYS A 1 216 ? 14.222 9.679 -30.547 1.00 87.38 216 LYS A CA 1
ATOM 1636 C C . LYS A 1 216 ? 15.324 9.781 -31.595 1.00 87.38 216 LYS A C 1
ATOM 1638 O O . LYS A 1 216 ? 16.339 9.103 -31.506 1.00 87.38 216 LYS A O 1
ATOM 1643 N N . LEU A 1 217 ? 15.125 10.653 -32.578 1.00 87.75 217 LEU A N 1
ATOM 1644 C CA . LEU A 1 217 ? 16.078 10.834 -33.664 1.00 87.75 217 LEU A CA 1
ATOM 1645 C C . LEU A 1 217 ? 17.373 11.495 -33.169 1.00 87.75 217 LEU A C 1
ATOM 1647 O O . LEU A 1 217 ? 17.329 12.588 -32.598 1.00 87.75 217 LEU A O 1
ATOM 1651 N N . ASP A 1 218 ? 18.526 10.884 -33.442 1.00 85.88 218 ASP A N 1
ATOM 1652 C CA . ASP A 1 218 ? 19.827 11.503 -33.201 1.00 85.88 218 ASP A CA 1
ATOM 1653 C C . ASP A 1 218 ? 20.311 12.273 -34.436 1.00 85.88 218 ASP A C 1
ATOM 1655 O O . ASP A 1 218 ? 21.085 11.786 -35.259 1.00 85.88 218 ASP A O 1
ATOM 1659 N N . THR A 1 219 ? 19.919 13.544 -34.539 1.00 81.56 219 THR A N 1
ATOM 1660 C CA . THR A 1 219 ? 20.396 14.433 -35.616 1.00 81.56 219 THR A CA 1
ATOM 1661 C C . THR A 1 219 ? 21.896 14.745 -35.535 1.00 81.56 219 THR A C 1
ATOM 1663 O O . THR A 1 219 ? 22.434 15.409 -36.420 1.00 81.56 219 THR A O 1
ATOM 1666 N N . GLY A 1 220 ? 22.565 14.353 -34.445 1.00 83.19 220 GLY A N 1
ATOM 1667 C CA . GLY A 1 220 ? 23.995 14.540 -34.230 1.00 83.19 220 GLY A CA 1
ATOM 1668 C C . GLY A 1 220 ? 24.855 13.359 -34.682 1.00 83.19 220 GLY A C 1
ATOM 1669 O O . GLY A 1 220 ? 26.078 13.498 -34.629 1.00 83.19 220 GLY A O 1
ATOM 1670 N N . TYR A 1 221 ? 24.247 12.243 -35.108 1.00 82.19 221 TYR A N 1
ATOM 1671 C CA . TYR A 1 221 ? 24.927 11.019 -35.554 1.00 82.19 221 TYR A CA 1
ATOM 1672 C C . TYR A 1 221 ? 25.933 10.478 -34.524 1.00 82.19 221 TYR A C 1
ATOM 1674 O O . TYR A 1 221 ? 27.079 10.163 -34.838 1.00 82.19 221 TYR A O 1
ATOM 1682 N N . ARG A 1 222 ? 25.530 10.413 -33.252 1.00 81.75 222 ARG A N 1
ATOM 1683 C CA . ARG A 1 222 ? 26.354 9.934 -32.129 1.00 81.75 222 ARG A CA 1
ATOM 1684 C C . ARG A 1 222 ? 25.905 8.573 -31.594 1.00 81.75 222 ARG A C 1
ATOM 1686 O O . ARG A 1 222 ? 26.535 8.080 -30.660 1.00 81.75 222 ARG A O 1
ATOM 1693 N N . ALA A 1 223 ? 24.864 7.974 -32.181 1.00 83.38 223 ALA A N 1
ATOM 1694 C CA . ALA A 1 223 ? 24.220 6.744 -31.708 1.00 83.38 223 ALA A CA 1
ATOM 1695 C C . ALA A 1 223 ? 23.742 6.900 -30.256 1.00 83.38 223 ALA A C 1
ATOM 1697 O O . ALA A 1 223 ? 23.909 6.004 -29.426 1.00 83.38 223 ALA A O 1
ATOM 1698 N N . LEU A 1 224 ? 23.197 8.081 -29.936 1.00 86.06 224 LEU A N 1
ATOM 1699 C CA . LEU A 1 224 ? 22.775 8.408 -28.576 1.00 86.06 224 LEU A CA 1
ATOM 1700 C C . LEU A 1 224 ? 21.541 7.602 -28.152 1.00 86.06 224 LEU A C 1
ATOM 1702 O O . LEU A 1 224 ? 21.491 7.113 -27.026 1.00 86.06 224 LEU A O 1
ATOM 1706 N N . TYR A 1 225 ? 20.581 7.440 -29.064 1.00 88.06 225 TYR A N 1
ATOM 1707 C CA . TYR A 1 225 ? 19.279 6.828 -28.774 1.00 88.06 225 TYR A CA 1
ATOM 1708 C C . TYR A 1 225 ? 19.092 5.455 -29.421 1.00 88.06 225 TYR A C 1
ATOM 1710 O O . TYR A 1 225 ? 18.152 4.739 -29.086 1.00 88.06 225 TYR A O 1
ATOM 1718 N N . MET A 1 226 ? 19.985 5.054 -30.328 1.00 90.75 226 MET A N 1
ATOM 1719 C CA . MET A 1 226 ? 19.933 3.743 -30.960 1.00 90.75 226 MET A CA 1
ATOM 1720 C C . MET A 1 226 ? 21.328 3.264 -31.349 1.00 90.75 226 MET A C 1
ATOM 1722 O O . MET A 1 226 ? 22.129 4.020 -31.888 1.00 90.75 226 MET A O 1
ATOM 1726 N N . ASN A 1 227 ? 21.604 1.982 -31.116 1.00 92.69 227 ASN A N 1
ATOM 1727 C CA . ASN A 1 227 ? 22.722 1.283 -31.740 1.00 92.69 227 ASN A CA 1
ATOM 1728 C C . ASN A 1 227 ? 22.177 0.203 -32.666 1.00 92.69 227 ASN A C 1
ATOM 1730 O O . ASN A 1 227 ? 21.311 -0.576 -32.274 1.00 92.69 227 ASN A O 1
ATOM 1734 N N . VAL A 1 228 ? 22.712 0.139 -33.883 1.00 94.19 228 VAL A N 1
ATOM 1735 C CA . VAL A 1 228 ? 22.305 -0.854 -34.877 1.00 94.19 228 VAL A CA 1
ATOM 1736 C C . VAL A 1 228 ? 23.445 -1.829 -35.119 1.00 94.19 228 VAL A C 1
ATOM 1738 O O . VAL A 1 228 ? 24.593 -1.424 -35.315 1.00 94.19 228 VAL A O 1
ATOM 1741 N N . TYR A 1 229 ? 23.128 -3.119 -35.145 1.00 95.94 229 TYR A N 1
ATOM 1742 C CA . TYR A 1 229 ? 24.065 -4.174 -35.506 1.00 95.94 229 TYR A CA 1
ATOM 1743 C C . TYR A 1 229 ? 23.510 -4.984 -36.663 1.00 95.94 229 TYR A C 1
ATOM 1745 O O . TYR A 1 229 ? 22.339 -5.348 -36.668 1.00 95.94 229 TYR A O 1
ATOM 1753 N N . VAL A 1 230 ? 24.366 -5.333 -37.620 1.00 95.62 230 VAL A N 1
ATOM 1754 C CA . VAL A 1 230 ? 24.010 -6.253 -38.707 1.00 95.62 230 VAL A CA 1
ATOM 1755 C C . VAL A 1 230 ? 24.990 -7.412 -38.709 1.00 95.62 230 VAL A C 1
ATOM 1757 O O . VAL A 1 230 ? 26.206 -7.217 -38.736 1.00 95.62 230 VAL A O 1
ATOM 1760 N N . ALA A 1 231 ? 24.459 -8.634 -38.636 1.00 93.62 231 ALA A N 1
ATOM 1761 C CA . ALA A 1 231 ? 25.243 -9.860 -38.482 1.00 93.62 231 ALA A CA 1
ATOM 1762 C C . ALA A 1 231 ? 26.258 -9.780 -37.315 1.00 93.62 231 ALA A C 1
ATOM 1764 O O . ALA A 1 231 ? 27.395 -10.238 -37.433 1.00 93.62 231 ALA A O 1
ATOM 1765 N N . GLY A 1 232 ? 25.850 -9.156 -36.203 1.00 92.69 232 GLY A N 1
ATOM 1766 C CA . GLY A 1 232 ? 26.666 -8.984 -34.995 1.00 92.69 232 GLY A CA 1
ATOM 1767 C C . GLY A 1 232 ? 27.734 -7.887 -35.074 1.00 92.69 232 GLY A C 1
ATOM 1768 O O . GLY A 1 232 ? 28.489 -7.711 -34.121 1.00 92.69 232 GLY A O 1
ATOM 1769 N N . LYS A 1 233 ? 27.824 -7.136 -36.180 1.00 93.62 233 LYS A N 1
ATOM 1770 C CA . LYS A 1 233 ? 28.740 -5.994 -36.305 1.00 93.62 233 LYS A CA 1
ATOM 1771 C C . LYS A 1 233 ? 28.009 -4.694 -36.011 1.00 93.62 233 LYS A C 1
ATOM 1773 O O . LYS A 1 233 ? 27.017 -4.405 -36.675 1.00 93.62 233 LYS A O 1
ATOM 1778 N N . LYS A 1 234 ? 28.533 -3.915 -35.062 1.00 94.19 234 LYS A N 1
ATOM 1779 C CA . LYS A 1 234 ? 28.031 -2.574 -34.750 1.00 94.19 234 LYS A CA 1
ATOM 1780 C C . LYS A 1 234 ? 28.251 -1.649 -35.944 1.00 94.19 234 LYS A C 1
ATOM 1782 O O . LYS A 1 234 ? 29.365 -1.581 -36.463 1.00 94.19 234 LYS A O 1
ATOM 1787 N N . LEU A 1 235 ? 27.198 -0.958 -36.353 1.00 93.06 235 LEU A N 1
ATOM 1788 C CA . LEU A 1 235 ? 27.250 0.053 -37.397 1.00 93.06 235 LEU A CA 1
ATOM 1789 C C . LEU A 1 235 ? 27.563 1.428 -36.807 1.00 93.06 235 LEU A C 1
ATOM 1791 O O . LEU A 1 235 ? 27.314 1.690 -35.628 1.00 93.06 235 LEU A O 1
ATOM 1795 N N . ILE A 1 236 ? 28.108 2.303 -37.647 1.00 90.94 236 ILE A N 1
ATOM 1796 C CA . ILE A 1 236 ? 28.380 3.696 -37.291 1.00 90.94 236 ILE A CA 1
ATOM 1797 C C . ILE A 1 236 ? 27.206 4.554 -37.793 1.00 90.94 236 ILE A C 1
ATOM 1799 O O . ILE A 1 236 ? 26.826 4.414 -38.958 1.00 90.94 236 ILE A O 1
ATOM 1803 N N . PRO A 1 237 ? 26.599 5.400 -36.946 1.00 90.06 237 PRO A N 1
ATOM 1804 C CA . PRO A 1 237 ? 25.621 6.381 -37.403 1.00 90.06 237 PRO A CA 1
ATOM 1805 C C . PRO A 1 237 ? 26.318 7.419 -38.289 1.00 90.06 237 PRO A C 1
ATOM 1807 O O . PRO A 1 237 ? 27.353 7.962 -37.906 1.00 90.06 237 PRO A O 1
ATOM 1810 N N . ASP A 1 238 ? 25.758 7.718 -39.456 1.00 85.94 238 ASP A N 1
ATOM 1811 C CA . ASP A 1 238 ? 26.276 8.775 -40.322 1.00 85.94 238 ASP A CA 1
ATOM 1812 C C . ASP A 1 238 ? 25.165 9.463 -41.116 1.00 85.94 238 ASP A C 1
ATOM 1814 O O . ASP A 1 238 ? 24.155 8.876 -41.510 1.00 85.94 238 ASP A O 1
ATOM 1818 N N . SER A 1 239 ? 25.413 10.734 -41.387 1.00 72.12 239 SER A N 1
ATOM 1819 C CA . SER A 1 239 ? 24.668 11.557 -42.315 1.00 72.12 239 SER A CA 1
ATOM 1820 C C . SER A 1 239 ? 24.784 11.041 -43.748 1.00 72.12 239 SER A C 1
ATOM 1822 O O . SER A 1 239 ? 25.738 10.370 -44.141 1.00 72.12 239 SER A O 1
ATOM 1824 N N . ALA A 1 240 ? 23.821 11.421 -44.587 1.00 63.28 240 ALA A N 1
ATOM 1825 C CA . ALA A 1 240 ? 23.700 10.983 -45.977 1.00 63.28 240 ALA A CA 1
ATOM 1826 C C . ALA A 1 240 ? 24.886 11.261 -46.927 1.00 63.28 240 ALA A C 1
ATOM 1828 O O . ALA A 1 240 ? 24.790 10.940 -48.113 1.00 63.28 240 ALA A O 1
ATOM 1829 N N . ALA A 1 241 ? 25.991 11.827 -46.440 1.00 59.88 241 ALA A N 1
ATOM 1830 C CA . ALA A 1 241 ? 27.178 12.157 -47.221 1.00 59.88 241 ALA A CA 1
ATOM 1831 C C . ALA A 1 241 ? 28.274 11.074 -47.217 1.00 59.88 241 ALA A C 1
ATOM 1833 O O . ALA A 1 241 ? 29.228 11.194 -47.989 1.00 59.88 241 ALA A O 1
ATOM 1834 N N . ALA A 1 242 ? 28.172 10.039 -46.383 1.00 56.97 242 ALA A N 1
ATOM 1835 C CA . ALA A 1 242 ? 29.255 9.079 -46.238 1.00 56.97 242 ALA A CA 1
ATOM 1836 C C . ALA A 1 242 ? 29.216 7.944 -47.272 1.00 56.97 242 ALA A C 1
ATOM 1838 O O . ALA A 1 242 ? 28.173 7.409 -47.659 1.00 56.97 242 ALA A O 1
ATOM 1839 N N . THR A 1 243 ? 30.399 7.645 -47.808 1.00 64.25 243 THR A N 1
ATOM 1840 C CA . THR A 1 243 ? 30.608 6.732 -48.941 1.00 64.25 243 THR A CA 1
ATOM 1841 C C . THR A 1 243 ? 31.041 5.334 -48.509 1.00 64.25 243 THR A C 1
ATOM 1843 O O . THR A 1 243 ? 31.368 4.510 -49.364 1.00 64.25 243 THR A O 1
ATOM 1846 N N . THR A 1 244 ? 31.102 5.076 -47.206 1.00 70.19 244 THR A N 1
ATOM 1847 C CA . THR A 1 244 ? 31.754 3.907 -46.622 1.00 70.19 244 THR A CA 1
ATOM 1848 C C . THR A 1 244 ? 30.746 2.806 -46.295 1.00 70.19 244 THR A C 1
ATOM 1850 O O . THR A 1 244 ? 29.614 3.041 -45.878 1.00 70.19 244 THR A O 1
ATOM 1853 N N . ASP A 1 245 ? 31.136 1.556 -46.543 1.00 75.56 245 ASP A N 1
ATOM 1854 C CA . ASP A 1 245 ? 30.305 0.402 -46.205 1.00 75.56 245 ASP A CA 1
ATOM 1855 C C . ASP A 1 245 ? 30.388 0.146 -44.688 1.00 75.56 245 ASP A C 1
ATOM 1857 O O . ASP A 1 245 ? 31.483 0.029 -44.138 1.00 75.56 245 ASP A O 1
ATOM 1861 N N . GLY A 1 246 ? 29.238 0.035 -44.010 1.00 82.94 246 GLY A N 1
ATOM 1862 C CA . GLY A 1 246 ? 29.156 -0.194 -42.555 1.00 82.94 246 GLY A CA 1
ATOM 1863 C C . GLY A 1 246 ? 28.446 0.900 -41.748 1.00 82.94 246 GLY A C 1
ATOM 1864 O O . GLY A 1 246 ? 28.444 0.847 -40.519 1.00 82.94 246 GLY A O 1
ATOM 1865 N N . GLU A 1 247 ? 27.825 1.863 -42.425 1.00 90.69 247 GLU A N 1
ATOM 1866 C CA . GLU A 1 247 ? 27.090 2.966 -41.802 1.00 90.69 247 GLU A CA 1
ATOM 1867 C C . GLU A 1 247 ? 25.568 2.812 -41.941 1.00 90.69 247 GLU A C 1
ATOM 1869 O O . GLU A 1 247 ? 25.061 2.118 -42.837 1.00 90.69 247 GLU A O 1
ATOM 1874 N N . TYR A 1 248 ? 24.837 3.496 -41.064 1.00 92.31 248 TYR A N 1
ATOM 1875 C CA . TYR A 1 248 ? 23.390 3.679 -41.159 1.00 92.31 248 TYR A CA 1
ATOM 1876 C C . TYR A 1 248 ? 23.009 5.136 -40.884 1.00 92.31 248 TYR A C 1
ATOM 1878 O O . TYR A 1 248 ? 23.724 5.852 -40.193 1.00 92.31 248 TYR A O 1
ATOM 1886 N N . ASP A 1 249 ? 21.872 5.551 -41.426 1.00 90.94 249 ASP A N 1
ATOM 1887 C CA . ASP A 1 249 ? 21.271 6.860 -41.189 1.00 90.94 249 ASP A CA 1
ATOM 1888 C C . ASP A 1 249 ? 19.914 6.683 -40.509 1.00 90.94 249 ASP A C 1
ATOM 1890 O O . ASP A 1 249 ? 19.137 5.795 -40.871 1.00 90.94 249 ASP A O 1
ATOM 1894 N N . GLU A 1 250 ? 19.627 7.520 -39.525 1.00 90.81 250 GLU A N 1
ATOM 1895 C CA . GLU A 1 250 ? 18.344 7.558 -38.838 1.00 90.81 250 GLU A CA 1
ATOM 1896 C C . GLU A 1 250 ? 17.423 8.491 -39.632 1.00 90.81 250 GLU A C 1
ATOM 1898 O O . GLU A 1 250 ? 17.441 9.708 -39.491 1.00 90.81 250 GLU A O 1
ATOM 1903 N N . THR A 1 251 ? 16.639 7.932 -40.551 1.00 84.88 251 THR A N 1
ATOM 1904 C CA . THR A 1 251 ? 15.856 8.744 -41.500 1.00 84.88 251 THR A CA 1
ATOM 1905 C C . THR A 1 251 ? 14.512 9.211 -40.949 1.00 84.88 251 THR A C 1
ATOM 1907 O O . THR A 1 251 ? 13.928 10.167 -41.460 1.00 84.88 251 THR A O 1
ATOM 1910 N N . SER A 1 252 ? 14.003 8.546 -39.915 1.00 89.94 252 SER A N 1
ATOM 1911 C CA . SER A 1 252 ? 12.817 8.957 -39.165 1.00 89.94 252 SER A CA 1
ATOM 1912 C C . SER A 1 252 ? 12.852 8.334 -37.771 1.00 89.94 252 SER A C 1
ATOM 1914 O O . SER A 1 252 ? 13.693 7.494 -37.489 1.00 89.94 252 SER A O 1
ATOM 1916 N N . ASN A 1 253 ? 11.892 8.669 -36.916 1.00 89.44 253 ASN A N 1
ATOM 1917 C CA . ASN A 1 253 ? 11.710 8.027 -35.608 1.00 89.44 253 ASN A CA 1
ATOM 1918 C C . ASN A 1 253 ? 11.253 6.552 -35.676 1.00 89.44 253 ASN A C 1
ATOM 1920 O O . ASN A 1 253 ? 10.977 5.951 -34.640 1.00 89.44 253 ASN A O 1
ATOM 1924 N N . THR A 1 254 ? 11.121 5.974 -36.876 1.00 91.19 254 THR A N 1
ATOM 1925 C CA . THR A 1 254 ? 10.699 4.579 -37.075 1.00 91.19 254 THR A CA 1
ATOM 1926 C C . THR A 1 254 ? 11.508 3.820 -38.127 1.00 91.19 254 THR A C 1
ATOM 1928 O O . THR A 1 254 ? 11.248 2.639 -38.376 1.00 91.19 254 THR A O 1
ATOM 1931 N N . GLN A 1 255 ? 12.476 4.475 -38.772 1.00 92.06 255 GLN A N 1
ATOM 1932 C CA . GLN A 1 255 ? 13.167 3.923 -39.931 1.00 92.06 255 GLN A CA 1
ATOM 1933 C C . GLN A 1 255 ? 14.651 4.260 -39.935 1.00 92.06 255 GLN A C 1
ATOM 1935 O O . GLN A 1 255 ? 15.043 5.409 -39.726 1.00 92.06 255 GLN A O 1
ATOM 1940 N N . VAL A 1 256 ? 15.450 3.272 -40.330 1.00 92.69 256 VAL A N 1
ATOM 1941 C CA . VAL A 1 256 ? 16.876 3.440 -40.619 1.00 92.69 256 VAL A CA 1
ATOM 1942 C C . VAL A 1 256 ? 17.158 3.200 -42.091 1.00 92.69 256 VAL A C 1
ATOM 1944 O O . VAL A 1 256 ? 16.524 2.368 -42.730 1.00 92.69 256 VAL A O 1
ATOM 1947 N N . THR A 1 257 ? 18.147 3.891 -42.639 1.00 93.12 257 THR A N 1
ATOM 1948 C CA . THR A 1 257 ? 18.626 3.672 -44.002 1.00 93.12 257 THR A CA 1
ATOM 1949 C C . THR A 1 257 ? 20.054 3.152 -43.966 1.00 93.12 257 THR A C 1
ATOM 1951 O O . THR A 1 257 ? 20.973 3.849 -43.545 1.00 93.12 257 THR A O 1
ATOM 1954 N N . PHE A 1 258 ? 20.261 1.925 -44.439 1.00 92.81 258 PHE A N 1
ATOM 1955 C CA . PHE A 1 258 ? 21.590 1.316 -44.491 1.00 92.81 258 PHE A CA 1
ATOM 1956 C C . PHE A 1 258 ? 22.400 1.841 -45.684 1.00 92.81 258 PHE A C 1
ATOM 1958 O O . PHE A 1 258 ? 21.902 1.930 -46.812 1.00 92.81 258 PHE A O 1
ATOM 1965 N N . ARG A 1 259 ? 23.689 2.136 -45.469 1.00 90.94 259 ARG A N 1
ATOM 1966 C CA . ARG A 1 259 ? 24.626 2.561 -46.533 1.00 90.94 259 ARG A CA 1
ATOM 1967 C C . ARG A 1 259 ? 25.258 1.391 -47.293 1.00 90.94 259 ARG A C 1
ATOM 1969 O O . ARG A 1 259 ? 26.077 1.590 -48.188 1.00 90.94 259 ARG A O 1
ATOM 1976 N N . PHE A 1 260 ? 24.798 0.179 -47.012 1.00 91.81 260 PHE A N 1
ATOM 1977 C CA . PHE A 1 260 ? 25.152 -1.070 -47.678 1.00 91.81 260 PHE A CA 1
ATOM 1978 C C . PHE A 1 260 ? 23.891 -1.928 -47.865 1.00 91.81 260 PHE A C 1
ATOM 1980 O O . PHE A 1 260 ? 22.838 -1.625 -47.308 1.00 91.81 260 PHE A O 1
ATOM 1987 N N . GLY A 1 261 ? 23.974 -2.976 -48.686 1.00 93.38 261 GLY A N 1
ATOM 1988 C CA . GLY A 1 261 ? 22.862 -3.914 -48.860 1.00 93.38 261 GLY A CA 1
ATOM 1989 C C . GLY A 1 261 ? 22.819 -4.950 -47.737 1.00 93.38 261 GLY A C 1
ATOM 1990 O O . GLY A 1 261 ? 23.842 -5.572 -47.449 1.00 93.38 261 GLY A O 1
ATOM 1991 N N . VAL A 1 262 ? 21.642 -5.173 -47.150 1.00 95.69 262 VAL A N 1
ATOM 1992 C CA . VAL A 1 262 ? 21.416 -6.230 -46.151 1.00 95.69 262 VAL A CA 1
ATOM 1993 C C . VAL A 1 262 ? 20.723 -7.411 -46.829 1.00 95.69 262 VAL A C 1
ATOM 1995 O O . VAL A 1 262 ? 19.674 -7.270 -47.456 1.00 95.69 262 VAL A O 1
ATOM 1998 N N . GLY A 1 263 ? 21.339 -8.586 -46.754 1.00 96.06 263 GLY A N 1
ATOM 1999 C CA . GLY A 1 263 ? 20.854 -9.805 -47.394 1.00 96.06 263 GLY A CA 1
ATOM 2000 C C . GLY A 1 263 ? 19.762 -10.516 -46.595 1.00 96.06 263 GLY A C 1
ATOM 2001 O O . GLY A 1 263 ? 19.694 -10.419 -45.370 1.00 96.06 263 GLY A O 1
ATOM 2002 N N . VAL A 1 264 ? 18.944 -11.306 -47.296 1.00 96.56 264 VAL A N 1
ATOM 2003 C CA . VAL A 1 264 ? 17.950 -12.196 -46.675 1.00 96.56 264 VAL A CA 1
ATOM 2004 C C . VAL A 1 264 ? 18.633 -13.145 -45.685 1.00 96.56 264 VAL A C 1
ATOM 2006 O O . VAL A 1 264 ? 19.680 -13.722 -45.978 1.00 96.56 264 VAL A O 1
ATOM 2009 N N . GLY A 1 265 ? 18.024 -13.323 -44.515 1.00 94.44 265 GLY A N 1
ATOM 2010 C CA . GLY A 1 265 ? 18.491 -14.219 -43.461 1.00 94.44 265 GLY A CA 1
ATOM 2011 C C . GLY A 1 265 ? 19.548 -13.623 -42.529 1.00 94.44 265 GLY A C 1
ATOM 2012 O O . GLY A 1 265 ? 19.859 -14.262 -41.521 1.00 94.44 265 GLY A O 1
ATOM 2013 N N . GLN A 1 266 ? 20.070 -12.423 -42.814 1.00 96.62 266 GLN A N 1
ATOM 2014 C CA . GLN A 1 266 ? 20.902 -11.691 -41.858 1.00 96.62 266 GLN A CA 1
ATOM 2015 C C . GLN A 1 266 ? 20.072 -11.267 -40.640 1.00 96.62 266 GLN A C 1
ATOM 2017 O O . GLN A 1 266 ? 18.858 -11.082 -40.727 1.00 96.62 266 GLN A O 1
ATOM 2022 N N . ILE A 1 267 ? 20.740 -11.157 -39.492 1.00 96.31 267 ILE A N 1
ATOM 2023 C CA . ILE A 1 267 ? 20.131 -10.668 -38.255 1.00 96.31 267 ILE A CA 1
ATOM 2024 C C . ILE A 1 267 ? 20.462 -9.187 -38.122 1.00 96.31 267 ILE A C 1
ATOM 2026 O O . ILE A 1 267 ? 21.636 -8.820 -38.244 1.00 96.31 267 ILE A O 1
ATOM 2030 N N . ILE A 1 268 ? 19.442 -8.374 -37.867 1.00 96.00 268 ILE A N 1
ATOM 2031 C CA . ILE A 1 268 ? 19.589 -6.984 -37.450 1.00 96.00 268 ILE A CA 1
ATOM 2032 C C . ILE A 1 268 ? 19.202 -6.896 -35.980 1.00 96.00 268 ILE A C 1
ATOM 2034 O O . ILE A 1 268 ? 18.223 -7.502 -35.548 1.00 96.00 268 ILE A O 1
ATOM 2038 N N . GLU A 1 269 ? 19.989 -6.165 -35.212 1.00 95.31 269 GLU A N 1
ATOM 2039 C CA . GLU A 1 269 ? 19.719 -5.872 -33.813 1.00 95.31 269 GLU A CA 1
ATOM 2040 C C . GLU A 1 269 ? 19.665 -4.359 -33.625 1.00 95.31 269 GLU A C 1
ATOM 2042 O O . GLU A 1 269 ? 20.552 -3.644 -34.096 1.00 95.31 269 GLU A O 1
ATOM 2047 N N . TYR A 1 270 ? 18.620 -3.895 -32.949 1.00 92.75 270 TYR A N 1
ATOM 2048 C CA . TYR A 1 270 ? 18.413 -2.503 -32.578 1.00 92.75 270 TYR A CA 1
ATOM 2049 C C . TYR A 1 270 ? 18.398 -2.415 -31.058 1.00 92.75 270 TYR A C 1
ATOM 2051 O O . TYR A 1 270 ? 17.468 -2.918 -30.430 1.00 92.75 270 TYR A O 1
ATOM 2059 N N . ASP A 1 271 ? 19.409 -1.772 -30.484 1.00 91.62 271 ASP A N 1
ATOM 2060 C CA . ASP A 1 271 ? 19.432 -1.407 -29.069 1.00 91.62 271 ASP A CA 1
ATOM 2061 C C . ASP A 1 271 ? 18.963 0.042 -28.951 1.00 91.62 271 ASP A C 1
ATOM 2063 O O . ASP A 1 271 ? 19.744 0.973 -29.167 1.00 91.62 271 ASP A O 1
ATOM 2067 N N . ILE A 1 272 ? 17.682 0.223 -28.655 1.00 88.62 272 ILE A N 1
ATOM 2068 C CA . ILE A 1 272 ? 17.016 1.520 -28.551 1.00 88.62 272 ILE A CA 1
ATOM 2069 C C . ILE A 1 272 ? 16.995 1.942 -27.086 1.00 88.62 272 ILE A C 1
ATOM 2071 O O . ILE A 1 272 ? 16.652 1.147 -26.214 1.00 88.62 272 ILE A O 1
ATOM 2075 N N . VAL A 1 273 ? 17.355 3.191 -26.816 1.00 84.31 273 VAL A N 1
ATOM 2076 C CA . VAL A 1 273 ? 17.208 3.821 -25.504 1.00 84.31 273 VAL A CA 1
ATOM 2077 C C . VAL A 1 273 ? 16.058 4.810 -25.612 1.00 84.31 273 VAL A C 1
ATOM 2079 O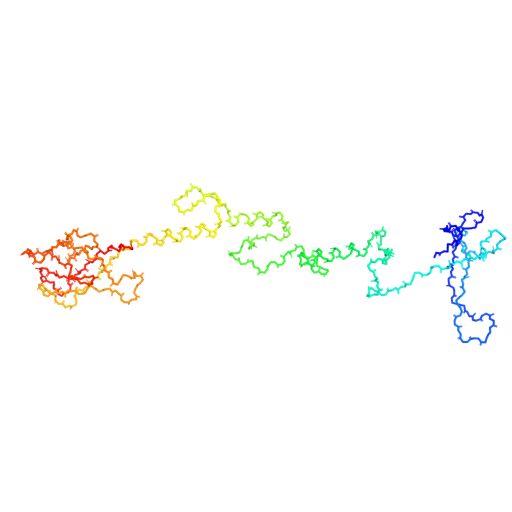 O . VAL A 1 273 ? 16.187 5.814 -26.314 1.00 84.31 273 VAL A O 1
ATOM 2082 N N . ASP A 1 274 ? 14.939 4.505 -24.957 1.00 70.44 274 ASP A N 1
ATOM 2083 C CA . ASP A 1 274 ? 13.847 5.466 -24.823 1.00 70.44 274 ASP A CA 1
ATOM 2084 C C . ASP A 1 274 ? 14.222 6.488 -23.741 1.00 70.44 274 ASP A C 1
ATOM 2086 O O . ASP A 1 274 ? 14.486 6.118 -22.595 1.00 70.44 274 ASP A O 1
ATOM 2090 N N . ASP A 1 275 ? 14.318 7.758 -24.128 1.00 58.06 275 ASP A N 1
ATOM 2091 C CA . ASP A 1 275 ? 14.312 8.880 -23.186 1.00 58.06 275 ASP A CA 1
ATOM 2092 C C . ASP A 1 275 ? 12.826 9.198 -22.984 1.00 58.06 275 ASP A C 1
ATOM 2094 O O . ASP A 1 275 ? 12.215 9.787 -23.881 1.00 58.06 275 ASP A O 1
ATOM 2098 N N . ALA A 1 276 ? 12.254 8.758 -21.860 1.00 51.09 276 ALA A N 1
ATOM 2099 C CA . ALA A 1 276 ? 10.934 9.209 -21.417 1.00 51.09 276 ALA A CA 1
ATOM 2100 C C . ALA A 1 276 ? 10.876 10.747 -21.317 1.00 51.09 276 ALA A C 1
ATOM 2102 O O . ALA A 1 276 ? 11.890 11.362 -20.903 1.00 51.09 276 ALA A O 1
#

Secondary structure (DSSP, 8-state):
-EEETTT-SB-B-TT-PBEEEEEEE---SSS---S--EEEEEEEEETTEEEE----TTS-S-EEE-------GGG--TTS----EETTEE--HHHHHHHHHHHHHHTPPTT----S---S--STTSTTTTPPTT--HHHHHHHHHHHH--S--S--SSS-TT--HHHHHHHHHHHHHHT---EEEEEEE-SS-B-TT-EEE----TT-TT--------TT-S-SSEEEEETTEEPEE--TT---TTEEEEEETTEEEESSPBPTT-EEEEEEE---

Foldseek 3Di:
DKAQPVPRHAFADPVRFGKDWDWDQDDPPPDDDPDRDTDTFIWTDDPNDTDGDDDDPPGRPDIDDDDPDPDDPVRDDQPPFDPPDDPPDRDTPVNVVVVVVVCVVLVHDPPRPQCDPPDPPLDPLDLCVPPDGNDDPVRSVVSVDVSVDAQPDPDPPQHHRPDDPVVRVVSVVVVVVQVPLQFDKQKDQAAAKAAAQHKDFRCDDPDDPSPDPFADADPVQPCPFKWKDKLNHTAGEDDPPDQDARYWYDPDRGIIGHNHMHHGRIMMMMGGGHDD

pLDDT: mean 77.28, std 13.7, range [45.16, 96.62]

Sequence (276 aa):
MLIDVLTDAEFQDASGNLIYGVLQDGADHSGAGEGTDVFIKFVYDNAGTPTNYTWTATDPANVIAYMPQRKRRSELLEYDDRRQFVSSVVGDAELAEDIAEIRDALGIGDGDESGDWDLTNTGNYFPFSDLAADETMEDIVNVLNQEIGSRDYTAENYVNDGETITASIDALDQALANLTGVKSKIIERVSAAIPKGTAHTIPFASGSDVGITTYKLDTGYRALYMNVYVAGKKLIPDSAAATTDGEYDETSNTQVTFRFGVGVGQIIEYDIVDDA

Radius of gyration: 49.03 Å; chains: 1; bounding box: 106×32×122 Å